Protein 2XGR (pdb70)

B-factor: mean 17.46, std 12.31, range [2.0, 89.41]

CATH classification: 3.40.570.10

Structure (mmCIF, N/CA/C/O backbone):
data_2XGR
#
_entry.id   2XGR
#
_cell.length_a   76.420
_cell.length_b   76.420
_cell.length_c   80.434
_cell.angle_alpha   90.00
_cell.angle_beta   90.00
_cell.angle_gamma   120.00
#
_symmetry.space_group_name_H-M   'P 32 2 1'
#
loop_
_entity.id
_entity.type
_entity.pdbx_description
1 polymer 'SPD1 NUCLEASE'
2 non-polymer DI(HYDROXYETHYL)ETHER
3 water water
#
loop_
_atom_site.group_PDB
_atom_site.id
_atom_site.type_symbol
_atom_site.label_atom_id
_atom_site.label_alt_id
_atom_site.label_comp_id
_atom_site.label_asym_id
_atom_site.label_entity_id
_atom_site.label_seq_id
_atom_site.pdbx_PDB_ins_code
_atom_site.Cartn_x
_atom_site.Cartn_y
_atom_site.Cartn_z
_atom_site.occupancy
_atom_site.B_iso_or_equiv
_atom_site.auth_seq_id
_atom_site.auth_comp_id
_atom_site.auth_asym_id
_atom_site.auth_atom_id
_atom_site.pdbx_PDB_model_num
ATOM 1 N N . ARG A 1 33 ? -7.683 67.906 6.031 1.00 46.62 33 ARG A N 1
ATOM 2 C CA . ARG A 1 33 ? -8.944 67.116 6.191 1.00 47.08 33 ARG A CA 1
ATOM 3 C C . ARG A 1 33 ? -9.001 66.042 5.106 1.00 46.12 33 ARG A C 1
ATOM 4 O O . ARG A 1 33 ? -8.677 64.894 5.410 1.00 46.78 33 ARG A O 1
ATOM 8 N N . THR A 1 34 ? -9.381 66.413 3.866 1.00 43.57 34 THR A N 1
ATOM 9 C CA . THR A 1 34 ? -9.527 65.443 2.740 1.00 40.51 34 THR A CA 1
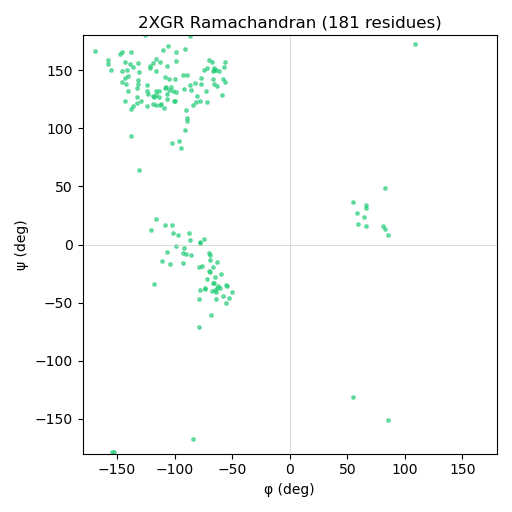ATOM 10 C C . THR A 1 34 ? -8.638 65.606 1.477 1.00 36.51 34 THR A C 1
ATOM 11 O O . THR A 1 34 ? -8.171 66.697 1.134 1.00 37.87 34 THR A O 1
ATOM 15 N N . TYR A 1 35 ? -8.458 64.493 0.780 1.00 29.87 35 TYR A N 1
ATOM 16 C CA . TYR A 1 35 ? -7.681 64.409 -0.454 1.00 24.98 35 TYR A CA 1
ATOM 17 C C . TYR A 1 35 ? -8.673 63.882 -1.504 1.00 24.44 35 TYR A C 1
ATOM 18 O O . TYR A 1 35 ? -9.590 63.161 -1.171 1.00 24.75 35 TYR A O 1
ATOM 27 N N . PRO A 1 36 ? -8.469 64.233 -2.774 1.00 25.43 36 PRO A N 1
ATOM 28 C CA . PRO A 1 36 ? -9.305 63.671 -3.837 1.00 24.68 36 PRO A CA 1
ATOM 29 C C . PRO A 1 36 ? -9.132 62.141 -3.933 1.00 20.72 36 PRO A C 1
ATOM 30 O O . PRO A 1 36 ? -7.999 61.618 -3.889 1.00 22.35 36 PRO A O 1
ATOM 34 N N . ASN A 1 37 ? -10.257 61.445 -4.075 1.00 17.62 37 ASN A N 1
ATOM 35 C CA . ASN A 1 37 ? -10.207 60.057 -4.521 1.00 17.96 37 ASN A CA 1
ATOM 36 C C . ASN A 1 37 ? -9.546 59.150 -3.517 1.00 15.07 37 ASN A C 1
ATOM 37 O O . ASN A 1 37 ? -8.927 58.129 -3.877 1.00 16.68 37 ASN A O 1
ATOM 42 N N . VAL A 1 38 ? -9.737 59.463 -2.257 1.00 13.79 38 VAL A N 1
ATOM 43 C CA . VAL A 1 38 ? -9.414 58.506 -1.200 1.00 12.83 38 VAL A CA 1
ATOM 44 C C . VAL A 1 38 ? -10.709 57.839 -0.735 1.00 13.35 38 VAL A C 1
ATOM 45 O O . VAL A 1 38 ? -11.668 58.520 -0.373 1.00 17.57 38 VAL A O 1
ATOM 49 N N . SER A 1 39 ? -10.773 56.519 -0.791 1.00 12.66 39 SER A N 1
ATOM 50 C CA . SER A 1 39 ? -12.060 55.853 -0.533 1.00 15.61 39 SER A CA 1
ATOM 51 C C . SER A 1 39 ? -11.760 54.471 0.008 1.00 15.35 39 SER A C 1
ATOM 52 O O . SER A 1 39 ? -10.575 54.076 0.105 1.00 14.33 39 SER A O 1
ATOM 55 N N . HIS A 1 40 ? -12.809 53.691 0.280 1.00 12.46 40 HIS A N 1
ATOM 56 C CA . HIS A 1 40 ? -12.613 52.264 0.593 1.00 13.80 40 HIS A CA 1
ATOM 57 C C . HIS A 1 40 ? -13.808 51.518 0.039 1.00 16.51 40 HIS A C 1
ATOM 58 O O . HIS A 1 40 ? -14.835 52.145 -0.192 1.00 16.43 40 HIS A O 1
ATOM 65 N N . AL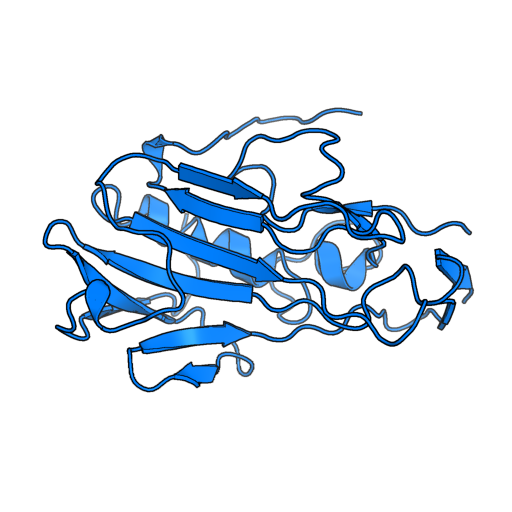A A 1 41 ? -13.686 50.202 -0.049 1.00 16.40 41 ALA A N 1
ATOM 66 C CA . ALA A 1 41 ? -14.800 49.346 -0.388 1.00 18.29 41 ALA A CA 1
ATOM 67 C C . ALA A 1 41 ? -14.838 48.197 0.610 1.00 18.26 41 ALA A C 1
ATOM 68 O O . ALA A 1 41 ? -13.781 47.602 0.976 1.00 16.34 41 ALA A O 1
ATOM 70 N N . ASN A 1 42 ? -16.034 47.819 1.073 1.00 19.43 42 ASN A N 1
ATOM 71 C CA . ASN A 1 42 ? -16.095 46.624 1.916 1.00 19.41 42 ASN A CA 1
ATOM 72 C C . ASN A 1 42 ? -15.868 45.344 1.120 1.00 19.48 42 ASN A C 1
ATOM 73 O O . ASN A 1 42 ? -16.630 45.048 0.222 1.00 20.26 42 ASN A O 1
ATOM 78 N N . THR A 1 43 ? -14.874 44.552 1.490 1.00 14.75 43 THR A N 1
ATOM 79 C CA . THR A 1 43 ? -14.664 43.275 0.809 1.00 15.35 43 THR A CA 1
ATOM 80 C C . THR A 1 43 ? -15.645 42.185 1.294 1.00 17.33 43 THR A C 1
ATOM 81 O O . THR A 1 43 ? -15.754 41.117 0.674 1.00 18.00 43 THR A O 1
ATOM 85 N N . HIS A 1 44 ? -16.222 42.398 2.460 1.00 16.08 44 HIS A N 1
ATOM 86 C CA . HIS A 1 44 ? -16.949 41.334 3.183 1.00 18.97 44 HIS A CA 1
ATOM 87 C C . HIS A 1 44 ? -16.139 40.096 3.532 1.00 20.15 44 HIS A C 1
ATOM 88 O O . HIS A 1 44 ? -16.714 39.077 3.882 1.00 21.84 44 HIS A O 1
ATOM 95 N N . TYR A 1 45 ? -14.799 40.164 3.504 1.00 17.78 45 TYR A N 1
ATOM 96 C CA . TYR A 1 45 ? -13.981 39.108 4.117 1.00 17.60 45 TYR A CA 1
ATOM 97 C C . TYR A 1 45 ? -13.776 39.400 5.600 1.00 18.28 45 TYR A C 1
ATOM 98 O O . TYR A 1 45 ? -13.485 40.539 5.943 1.00 15.93 45 TYR A O 1
ATOM 107 N N . LYS A 1 46 ? -13.877 38.387 6.472 1.00 17.01 46 LYS A N 1
ATOM 108 C CA . LYS A 1 46 ? -13.466 38.588 7.861 1.00 17.40 46 LYS A CA 1
ATOM 109 C C . LYS A 1 46 ? -11.955 38.798 7.836 1.00 16.82 46 LYS A C 1
ATOM 110 O O . LYS A 1 46 ? -11.263 38.241 6.999 1.00 17.04 46 LYS A O 1
ATOM 116 N N . ASN A 1 47 ? -11.455 39.585 8.783 1.00 17.09 47 ASN A N 1
ATOM 117 C CA . ASN A 1 47 ? -10.011 39.872 8.797 1.00 15.80 47 ASN A CA 1
ATOM 118 C C . ASN A 1 47 ? -9.186 38.582 8.938 1.00 16.23 47 ASN A C 1
ATOM 119 O O . ASN A 1 47 ? -8.028 38.535 8.526 1.00 14.25 47 ASN A O 1
ATOM 124 N N . THR A 1 48 ? -9.769 37.519 9.526 1.00 15.73 48 THR A N 1
ATOM 125 C CA . THR A 1 48 ? -9.036 36.281 9.748 1.00 16.73 48 THR A CA 1
ATOM 126 C C . THR A 1 48 ? -8.729 35.533 8.458 1.00 17.71 48 THR A C 1
ATOM 127 O O . THR A 1 48 ? -7.948 34.553 8.464 1.00 18.65 48 THR A O 1
ATOM 131 N N . VAL A 1 49 ? -9.266 35.984 7.330 1.00 16.35 49 VAL A N 1
ATOM 132 C CA . VAL A 1 49 ? -8.871 35.349 6.083 1.00 16.65 49 VAL A CA 1
ATOM 133 C C . VAL A 1 49 ? -7.444 35.658 5.685 1.00 18.23 49 VAL A C 1
ATOM 134 O O . VAL A 1 49 ? -6.834 34.896 4.953 1.00 15.04 49 VAL A O 1
ATOM 138 N N . SER A 1 50 ? -6.912 36.768 6.196 1.00 14.90 50 SER A N 1
ATOM 139 C CA . SER A 1 50 ? -5.544 37.166 5.807 1.00 15.20 50 SER A CA 1
ATOM 140 C C . SER A 1 50 ? -4.576 36.746 6.896 1.00 16.08 50 SER A C 1
ATOM 141 O O . SER A 1 50 ? -4.905 36.737 8.065 1.00 19.59 50 SER A O 1
ATOM 144 N N . SER A 1 51 ? -3.416 36.308 6.513 1.00 15.50 51 SER A N 1
ATOM 145 C CA . SER A 1 51 ? -2.365 36.066 7.504 1.00 15.65 51 SER A CA 1
ATOM 146 C C . SER A 1 51 ? -1.394 37.230 7.613 1.00 13.70 51 SER A C 1
ATOM 147 O O . SER A 1 51 ? -0.383 37.133 8.296 1.00 15.62 51 SER A O 1
ATOM 150 N N . LYS A 1 52 ? -1.712 38.337 6.946 1.00 12.51 52 LYS A N 1
ATOM 151 C CA . LYS A 1 52 ? -0.819 39.490 6.931 1.00 11.05 52 LYS A CA 1
ATOM 152 C C . LYS A 1 52 ? -1.019 40.521 8.017 1.00 10.79 52 LYS A C 1
ATOM 153 O O . LYS A 1 52 ? -0.146 41.405 8.138 1.00 10.07 52 LYS A O 1
ATOM 159 N N . LEU A 1 53 ? -2.094 40.394 8.797 1.00 9.99 53 LEU A N 1
ATOM 160 C CA . LEU A 1 53 ? -2.580 41.510 9.635 1.00 6.74 53 LEU A CA 1
ATOM 161 C C . LEU A 1 53 ? -2.337 41.183 11.110 1.00 10.97 53 LEU A C 1
ATOM 162 O O . LEU A 1 53 ? -2.006 39.998 11.471 1.00 12.03 53 LEU A O 1
ATOM 167 N N . LEU A 1 54 ? -2.479 42.195 11.949 1.00 9.74 54 LEU A N 1
ATOM 168 C CA . LEU A 1 54 ? -2.520 41.964 13.428 1.00 10.09 54 LEU A CA 1
ATOM 169 C C . LEU A 1 54 ? -3.910 41.366 13.763 1.00 9.74 54 LEU A C 1
ATOM 170 O O . LEU A 1 54 ? -4.908 41.644 13.043 1.00 9.39 54 LEU A O 1
ATOM 175 N N . PRO A 1 55 ? -3.988 40.525 14.825 1.00 12.43 55 PRO A N 1
ATOM 176 C CA . PRO A 1 55 ? -5.329 40.035 15.246 1.00 13.60 55 PRO A CA 1
ATOM 177 C C . PRO A 1 55 ? -6.246 41.227 15.588 1.00 13.36 55 PRO A C 1
ATOM 178 O O . PRO A 1 55 ? -5.804 42.253 16.072 1.00 14.37 55 PRO A O 1
ATOM 182 N N . PHE A 1 56 ? -7.517 41.140 15.244 1.00 12.92 56 PHE A N 1
ATOM 183 C CA . PHE A 1 56 ? -8.414 42.253 15.505 1.00 13.50 56 PHE A CA 1
ATOM 184 C C . PHE A 1 56 ? -8.996 42.029 16.906 1.00 16.22 56 PHE A C 1
ATOM 185 O O . PHE A 1 56 ? -9.868 41.177 17.092 1.00 18.34 56 PHE A O 1
ATOM 193 N N . THR A 1 57 ? -8.523 42.810 17.855 1.00 13.57 57 THR A N 1
ATOM 194 C CA . THR A 1 57 ? -8.928 42.703 19.261 1.00 14.39 57 THR A CA 1
ATOM 195 C C . THR A 1 57 ? -9.842 43.882 19.626 1.00 14.42 57 THR A C 1
ATOM 196 O O . THR A 1 57 ? -10.331 43.943 20.742 1.00 15.00 57 THR A O 1
ATOM 200 N N . ALA A 1 58 ? -10.008 44.829 18.711 1.00 13.01 58 ALA A N 1
ATOM 201 C CA . ALA A 1 58 ? -10.607 46.163 18.988 1.00 13.12 58 ALA A CA 1
ATOM 202 C C . ALA A 1 58 ? -9.906 46.915 20.129 1.00 11.88 58 ALA A C 1
ATOM 203 O O . ALA A 1 58 ? -10.516 47.802 20.800 1.00 13.39 58 ALA A O 1
ATOM 205 N N . ASN A 1 59 ? -8.578 46.753 20.178 1.00 11.98 59 ASN A N 1
ATOM 206 C CA . ASN A 1 59 ? -7.709 47.603 21.005 1.00 11.81 59 ASN A CA 1
ATOM 207 C C . ASN A 1 59 ? -6.568 48.057 20.106 1.00 11.06 59 ASN A C 1
ATOM 208 O O . ASN A 1 59 ? -6.157 47.297 19.224 1.00 11.13 59 ASN A O 1
ATOM 213 N N . TYR A 1 60 ? -6.059 49.255 20.368 1.00 10.95 60 TYR A N 1
ATOM 214 C CA . TYR A 1 60 ? -4.827 49.731 19.706 1.00 9.20 60 TYR A CA 1
ATOM 215 C C . TYR A 1 60 ? -3.718 48.708 19.976 1.00 10.25 60 TYR A C 1
ATOM 216 O O . TYR A 1 60 ? -3.536 48.289 21.142 1.00 8.96 60 TYR A O 1
ATOM 225 N N . GLN A 1 61 ? -2.898 48.435 18.947 1.00 7.07 61 GLN A N 1
ATOM 226 C CA . GLN A 1 61 ? -1.725 47.573 19.106 1.00 9.62 61 GLN A CA 1
ATOM 227 C C . GLN A 1 61 ? -0.594 48.119 18.253 1.00 8.45 61 GLN A C 1
ATOM 228 O O . GLN A 1 61 ? -0.845 48.534 17.084 1.00 9.62 61 GLN A O 1
ATOM 234 N N . LEU A 1 62 ? 0.633 48.026 18.755 1.00 9.71 62 LEU A N 1
ATOM 235 C CA . LEU A 1 62 ? 1.803 48.324 17.949 1.00 9.27 62 LEU A CA 1
ATOM 236 C C . LEU A 1 62 ? 2.765 47.186 18.193 1.00 10.63 62 LEU A C 1
ATOM 237 O O . LEU A 1 62 ? 3.086 46.874 19.310 1.00 10.42 62 LEU A O 1
ATOM 242 N N . GLN A 1 63 ? 3.142 46.512 17.116 1.00 8.84 63 GLN A N 1
ATOM 243 C CA . GLN A 1 63 ? 4.095 45.406 17.216 1.00 9.62 63 GLN A CA 1
ATOM 244 C C . GLN A 1 63 ? 5.360 45.768 16.437 1.00 11.95 63 GLN A C 1
ATOM 245 O O . GLN A 1 63 ? 5.264 46.099 15.264 1.00 12.85 63 GLN A O 1
ATOM 251 N N . LEU A 1 64 ? 6.544 45.652 17.047 1.00 8.93 64 LEU A N 1
ATOM 252 C CA . LEU A 1 64 ? 7.768 46.026 16.380 1.00 10.83 64 LEU A CA 1
ATOM 253 C C . LEU A 1 64 ? 8.595 44.771 16.163 1.00 11.45 64 LEU A C 1
ATOM 254 O O . LEU A 1 64 ? 8.859 44.062 17.118 1.00 11.66 64 LEU A O 1
ATOM 259 N N . GLY A 1 65 ? 9.115 44.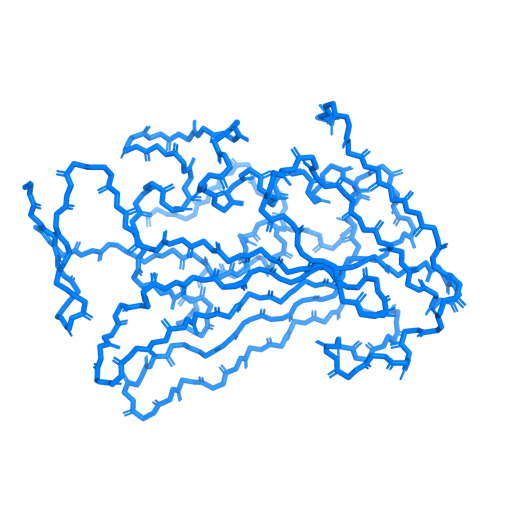558 14.975 1.00 8.15 65 GLY A N 1
ATOM 260 C CA . GLY A 1 65 ? 9.945 43.384 14.807 1.00 8.77 65 GLY A CA 1
ATOM 261 C C . GLY A 1 65 ? 11.279 43.524 15.550 1.00 9.11 65 GLY A C 1
ATOM 262 O O . GLY A 1 65 ? 11.683 44.599 15.932 1.00 9.47 65 GLY A O 1
ATOM 263 N N . GLU A 1 66 ? 11.915 42.394 15.833 1.00 8.95 66 GLU A N 1
ATOM 264 C CA . GLU A 1 66 ? 13.278 42.448 16.457 1.00 9.65 66 GLU A CA 1
ATOM 265 C C . GLU A 1 66 ? 14.314 43.240 15.623 1.00 9.48 66 GLU A C 1
ATOM 266 O O . GLU A 1 66 ? 14.196 43.398 14.380 1.00 10.32 66 GLU A O 1
ATOM 272 N N . LEU A 1 67 ? 15.316 43.804 16.296 1.00 9.15 67 LEU A N 1
ATOM 273 C CA . LEU A 1 67 ? 16.521 44.190 15.581 1.00 8.73 67 LEU A CA 1
ATOM 274 C C . LEU A 1 67 ? 17.270 42.929 15.238 1.00 12.63 67 LEU A C 1
ATOM 275 O O . LEU A 1 67 ? 17.386 42.025 16.073 1.00 13.14 67 LEU A O 1
ATOM 280 N N . ASP A 1 68 ? 17.703 42.823 13.973 1.00 10.59 68 ASP A N 1
ATOM 281 C CA . ASP A 1 68 ? 18.266 41.530 13.537 1.00 12.11 68 ASP A CA 1
ATOM 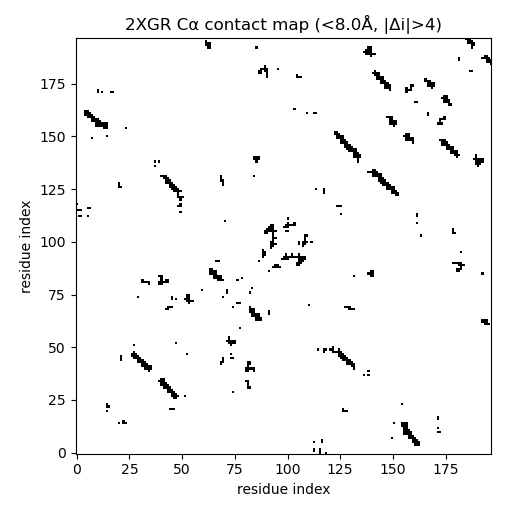282 C C . ASP A 1 68 ? 19.755 41.453 13.944 1.00 12.25 68 ASP A C 1
ATOM 283 O O . ASP A 1 68 ? 20.244 42.265 14.700 1.00 11.83 68 ASP A O 1
ATOM 288 N N . ASN A 1 69 ? 20.466 40.469 13.400 1.00 14.73 69 ASN A N 1
ATOM 289 C CA . ASN A 1 69 ? 21.865 40.292 13.792 1.00 19.34 69 ASN A CA 1
ATOM 290 C C . ASN A 1 69 ? 22.796 41.371 13.313 1.00 19.39 69 ASN A C 1
ATOM 291 O O . ASN A 1 69 ? 23.914 41.466 13.802 1.00 19.94 69 ASN A O 1
ATOM 296 N N . LEU A 1 70 ? 22.346 42.228 12.376 1.00 15.95 70 LEU A N 1
ATOM 297 C CA . LEU A 1 70 ? 23.094 43.435 12.022 1.00 14.76 70 LEU A CA 1
ATOM 298 C C . LEU A 1 70 ? 22.505 44.708 12.663 1.00 15.52 70 LEU A C 1
ATOM 299 O O . LEU A 1 70 ? 22.822 45.834 12.253 1.00 15.58 70 LEU A O 1
ATOM 304 N N . ASN A 1 71 ? 21.662 44.493 13.696 1.00 15.09 71 ASN A N 1
ATOM 305 C CA . ASN A 1 71 ? 21.015 45.595 14.408 1.00 15.97 71 ASN A CA 1
ATOM 306 C C . ASN A 1 71 ? 20.046 46.394 13.530 1.00 15.37 71 ASN A C 1
ATOM 307 O O . ASN A 1 71 ? 19.859 47.605 13.754 1.00 15.00 71 ASN A O 1
ATOM 312 N N . ARG A 1 72 ? 19.544 45.776 12.467 1.00 12.86 72 ARG A N 1
ATOM 313 C CA . ARG A 1 72 ? 18.648 46.521 11.576 1.00 8.68 72 ARG A CA 1
ATOM 314 C C . ARG A 1 72 ? 17.227 46.271 12.040 1.00 8.85 72 ARG A C 1
ATOM 315 O O . ARG A 1 72 ? 16.846 45.130 12.374 1.00 9.74 72 ARG A O 1
ATOM 323 N N . ALA A 1 73 ? 16.382 47.326 11.887 1.00 7.53 73 ALA A N 1
ATOM 324 C CA . ALA A 1 73 ? 14.940 47.102 12.120 1.00 8.32 73 ALA A CA 1
ATOM 325 C C . ALA A 1 73 ? 14.358 46.149 11.072 1.00 7.86 73 ALA A C 1
ATOM 326 O O . ALA A 1 73 ? 14.788 46.117 9.908 1.00 9.22 73 ALA A O 1
ATOM 328 N N . THR A 1 74 ? 13.321 45.425 11.451 1.00 6.27 74 THR A N 1
ATOM 329 C CA . THR A 1 74 ? 12.735 44.403 10.579 1.00 8.09 74 THR A CA 1
ATOM 330 C C . THR A 1 74 ? 11.291 44.632 10.181 1.00 8.61 74 THR A C 1
ATOM 331 O O . THR A 1 74 ? 10.897 44.210 9.076 1.00 7.64 74 THR A O 1
ATOM 335 N N . PHE A 1 75 ? 10.471 45.213 11.068 1.00 9.63 75 PHE A N 1
ATOM 336 C CA . PHE A 1 75 ? 9.141 45.726 10.603 1.00 6.44 75 PHE A CA 1
ATOM 337 C C . PHE A 1 75 ? 8.523 46.562 11.698 1.00 7.54 75 PHE A C 1
ATOM 338 O O . PHE A 1 75 ? 8.855 46.374 12.860 1.00 7.11 75 PHE A O 1
ATOM 346 N N . SER A 1 76 ? 7.478 47.322 11.361 1.00 7.03 76 SER A N 1
ATOM 347 C CA . SER A 1 76 ? 6.690 47.959 12.416 1.00 5.99 76 SER A CA 1
ATOM 348 C C . SER A 1 76 ? 5.202 47.838 11.956 1.00 6.02 76 SER A C 1
ATOM 349 O O . SER A 1 76 ? 4.885 48.033 10.768 1.00 6.64 76 SER A O 1
ATOM 352 N N . HIS A 1 77 ? 4.312 47.393 12.851 1.00 6.22 77 HIS A N 1
ATOM 353 C CA . HIS A 1 77 ? 2.958 46.973 12.473 1.00 7.17 77 HIS A CA 1
ATOM 354 C C . HIS A 1 77 ? 1.977 47.559 13.481 1.00 6.32 77 HIS A C 1
ATOM 355 O O . HIS A 1 77 ? 2.126 47.349 14.708 1.00 7.36 77 HIS A O 1
ATOM 362 N N . ILE A 1 78 ? 1.043 48.394 13.008 1.00 6.40 78 ILE A N 1
ATOM 363 C CA . ILE A 1 78 ? 0.099 49.026 13.940 1.00 6.03 78 ILE A CA 1
ATOM 364 C C . ILE A 1 78 ? -1.336 48.674 13.567 1.00 6.22 78 ILE A C 1
ATOM 365 O O . ILE A 1 78 ? -1.662 48.418 12.384 1.00 6.64 78 ILE A O 1
ATOM 370 N N . GLN A 1 79 ? -2.211 48.699 14.562 1.00 6.12 79 GLN A N 1
ATOM 371 C CA . GLN A 1 79 ? -3.635 48.612 14.243 1.00 6.46 79 GLN A CA 1
ATOM 372 C C . GLN A 1 79 ? -4.307 49.647 15.160 1.00 8.74 79 GLN A C 1
ATOM 373 O O . GLN A 1 79 ? -4.119 49.605 16.390 1.00 8.99 79 GLN A O 1
ATOM 379 N N . LEU A 1 80 ? -4.920 50.674 14.555 1.00 6.94 80 LEU A N 1
ATOM 380 C CA . LEU A 1 80 ? -5.364 51.827 15.392 1.00 8.49 80 LEU A CA 1
ATOM 381 C C . LEU A 1 80 ? -6.622 52.455 14.830 1.00 8.36 80 LEU A C 1
ATOM 382 O O . LEU A 1 80 ? -6.951 52.255 13.621 1.00 8.03 80 LEU A O 1
ATOM 387 N N . GLN A 1 81 ? -7.284 53.257 15.676 1.00 7.91 81 GLN A N 1
ATOM 388 C CA . GLN A 1 81 ? -8.252 54.265 15.210 1.00 8.99 81 GLN A CA 1
ATOM 389 C C . GLN A 1 81 ? -7.705 55.665 15.296 1.00 8.39 81 GLN A C 1
ATOM 390 O O . GLN A 1 81 ? -6.711 55.943 15.963 1.00 9.47 81 GLN A O 1
ATOM 396 N N . ASP A 1 82 ? -8.469 56.593 14.703 1.00 9.36 82 ASP A N 1
ATOM 397 C CA . ASP A 1 82 ? -8.097 58.001 14.686 1.00 10.26 82 ASP A CA 1
ATOM 398 C C . ASP A 1 82 ? -7.852 58.484 16.126 1.00 12.23 82 ASP A C 1
ATOM 399 O O . ASP A 1 82 ? -6.858 59.188 16.385 1.00 10.18 82 ASP A O 1
ATOM 404 N N . ARG A 1 83 ? -8.644 57.945 17.063 1.00 10.84 83 ARG A N 1
ATOM 405 C CA . ARG A 1 83 ? -8.557 58.441 18.466 1.00 12.81 83 ARG A CA 1
ATOM 406 C C . ARG A 1 83 ? -7.246 58.124 19.141 1.00 13.61 83 ARG A C 1
ATOM 407 O O . ARG A 1 83 ? -6.909 58.698 20.193 1.00 12.31 83 ARG A O 1
ATOM 415 N N . HIS A 1 84 ? -6.528 57.141 18.580 1.00 9.84 84 HIS A N 1
ATOM 416 C CA . HIS A 1 84 ? -5.291 56.687 19.218 1.00 8.89 84 HIS A CA 1
ATOM 417 C C . HIS A 1 84 ? -4.048 57.393 18.746 1.00 8.43 84 HIS A C 1
ATOM 418 O O . HIS A 1 84 ? -2.968 57.102 19.269 1.00 10.23 84 HIS A O 1
ATOM 425 N N . GLU A 1 85 ? -4.171 58.291 17.775 1.00 9.09 85 GLU A N 1
ATOM 426 C CA . GLU A 1 85 ? -3.040 58.922 17.187 1.00 8.90 85 GLU A CA 1
ATOM 427 C C . GLU A 1 85 ? -2.358 59.844 18.183 1.00 9.33 85 GLU A C 1
ATOM 428 O O . GLU A 1 85 ? -2.974 60.283 19.075 1.00 8.69 85 GLU A O 1
ATOM 434 N N . THR A 1 86 ? -1.078 60.105 17.948 1.00 6.93 86 THR A N 1
ATOM 435 C CA . THR A 1 86 ? -0.319 61.082 18.688 1.00 8.33 86 THR A CA 1
ATOM 436 C C . THR 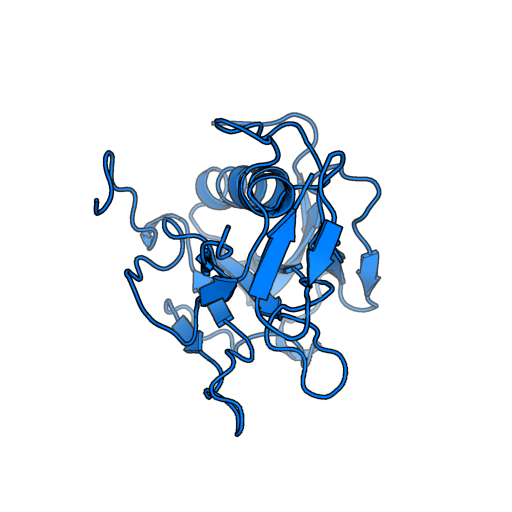A 1 86 ? -0.144 62.380 17.872 1.00 7.88 86 THR A C 1
ATOM 437 O O . THR A 1 86 ? 0.688 62.466 16.998 1.00 8.48 86 THR A O 1
ATOM 441 N N . LYS A 1 87 ? -1.101 63.304 17.967 1.00 8.69 87 LYS A N 1
ATOM 442 C CA . LYS A 1 87 ? -1.126 64.439 17.053 1.00 11.64 87 LYS A CA 1
ATOM 443 C C . LYS A 1 87 ? -0.426 65.554 17.805 1.00 13.63 87 LYS A C 1
ATOM 444 O O . LYS A 1 87 ? -0.987 66.089 18.798 1.00 18.52 87 LYS A O 1
ATOM 450 N N . ASP A 1 88 ? 0.890 65.595 17.621 1.00 9.91 88 ASP A N 1
ATOM 451 C CA . ASP A 1 88 ? 1.714 66.607 18.329 1.00 7.30 88 ASP A CA 1
ATOM 452 C C . ASP A 1 88 ? 1.952 67.738 17.319 1.00 8.85 88 ASP A C 1
ATOM 453 O O . ASP A 1 88 ? 2.425 67.523 16.194 1.00 9.39 88 ASP A O 1
ATOM 458 N N . VAL A 1 89 ? 1.718 68.962 17.762 1.00 8.62 89 VAL A N 1
ATOM 459 C CA . VAL A 1 89 ? 1.942 70.150 16.884 1.00 6.48 89 VAL A CA 1
ATOM 460 C C . VAL A 1 89 ? 3.410 70.334 16.576 1.00 7.73 89 VAL A C 1
ATOM 461 O O . VAL A 1 89 ? 3.759 70.755 15.441 1.00 8.32 89 VAL A O 1
ATOM 465 N N . ARG A 1 90 ? 4.279 69.972 17.539 1.00 6.42 90 ARG A N 1
ATOM 466 C CA . ARG A 1 90 ? 5.703 70.009 17.254 1.00 7.51 90 ARG A CA 1
ATOM 467 C C . ARG A 1 90 ? 6.336 68.730 17.695 1.00 8.63 90 ARG A C 1
ATOM 468 O O . ARG A 1 90 ? 5.804 68.092 18.585 1.00 10.31 90 ARG A O 1
ATOM 476 N N . THR A 1 91 ? 7.483 68.360 17.117 1.00 9.95 91 THR A N 1
ATOM 477 C CA . THR A 1 91 ? 8.092 67.088 17.574 1.00 14.46 91 THR A CA 1
ATOM 478 C C . THR A 1 91 ? 9.524 67.323 18.017 1.00 16.10 91 THR A C 1
ATOM 479 O O . THR A 1 91 ? 10.021 68.429 17.916 1.00 16.24 91 THR A O 1
ATOM 483 N N . LYS A 1 92 ? 10.176 66.245 18.451 1.00 16.82 92 LYS A N 1
ATOM 484 C CA . LYS A 1 92 ? 11.490 66.283 19.125 1.00 22.40 92 LYS A CA 1
ATOM 485 C C . LYS A 1 92 ? 12.604 66.874 18.237 1.00 23.34 92 LYS A C 1
ATOM 486 O O . LYS A 1 92 ? 12.576 66.697 17.035 1.00 21.73 92 LYS A O 1
ATOM 492 N N . ILE A 1 93 ? 13.622 67.534 18.821 1.00 25.39 93 ILE A N 1
ATOM 493 C CA . ILE A 1 93 ? 14.645 68.205 17.967 1.00 30.09 93 ILE A CA 1
ATOM 494 C C . ILE A 1 93 ? 16.055 67.619 18.116 1.00 34.07 93 ILE A C 1
ATOM 495 O O . ILE A 1 93 ? 16.284 66.763 18.997 1.00 37.44 93 ILE A O 1
ATOM 500 N N . TRP A 1 115 ? 27.583 62.797 2.990 1.00 36.74 115 TRP A N 1
ATOM 501 C CA . TRP A 1 115 ? 27.204 62.763 4.397 1.00 36.92 115 TRP A CA 1
ATOM 502 C C . TRP A 1 115 ? 26.651 61.390 4.861 1.00 35.08 115 TRP A C 1
ATOM 503 O O . TRP A 1 115 ? 26.421 60.494 4.050 1.00 33.04 115 TRP A O 1
ATOM 514 N N . VAL A 1 116 ? 26.437 61.273 6.167 1.00 33.83 116 VAL A N 1
ATOM 515 C CA . VAL A 1 116 ? 25.798 60.124 6.796 1.00 34.23 116 VAL A CA 1
ATOM 516 C C . VAL A 1 116 ? 24.268 60.255 6.657 1.00 33.48 116 VAL A C 1
ATOM 517 O O . VAL A 1 116 ? 23.697 61.313 6.972 1.00 33.13 116 VAL A O 1
ATOM 521 N N . MET A 1 117 ? 23.613 59.212 6.149 1.00 29.77 117 MET A N 1
ATOM 522 C CA . MET A 1 117 ? 22.153 59.281 5.967 1.00 25.97 117 MET A CA 1
ATOM 523 C C . MET A 1 117 ? 21.438 59.421 7.307 1.00 24.99 117 MET A C 1
ATOM 524 O O . MET A 1 117 ? 21.922 58.944 8.339 1.00 25.12 117 MET A O 1
ATOM 529 N N . ASN A 1 118 ? 20.276 60.094 7.293 1.00 23.26 118 ASN A N 1
ATOM 530 C CA . ASN A 1 118 ? 19.509 60.301 8.505 1.00 23.79 118 ASN A CA 1
ATOM 531 C C . ASN A 1 118 ? 18.566 59.102 8.550 1.00 20.76 118 ASN A C 1
ATOM 532 O O . ASN A 1 118 ? 18.405 58.452 7.521 1.00 20.54 118 ASN A O 1
ATOM 537 N N . ARG A 1 119 ? 17.909 58.904 9.681 1.00 18.07 119 ARG A N 1
ATOM 538 C CA . ARG A 1 119 ? 16.954 57.797 9.868 1.00 20.73 119 ARG A CA 1
ATOM 539 C C . ARG A 1 119 ? 15.486 58.299 9.890 1.00 18.74 119 ARG A C 1
ATOM 540 O O . ARG A 1 119 ? 15.169 59.338 10.468 1.00 20.31 119 ARG A O 1
ATOM 548 N N . GLY A 1 120 ? 14.637 57.579 9.180 1.00 13.02 120 GLY A N 1
ATOM 549 C CA . GLY A 1 120 ? 13.223 57.920 9.117 1.00 12.38 120 GLY A CA 1
ATOM 550 C C . GLY A 1 120 ? 12.389 56.807 9.728 1.00 10.99 120 GLY A C 1
ATOM 551 O O . GLY A 1 120 ? 12.833 55.620 9.910 1.00 9.76 120 GLY A O 1
ATOM 552 N N . HIS A 1 121 ? 11.158 57.160 10.106 1.00 7.08 121 HIS A N 1
ATOM 553 C CA . HIS A 1 121 ? 10.319 56.201 10.755 1.00 7.21 121 HIS A CA 1
ATOM 554 C C . HIS A 1 121 ? 9.825 55.130 9.751 1.00 6.96 121 HIS A C 1
ATOM 555 O O . HIS A 1 121 ? 9.675 55.417 8.561 1.00 9.41 121 HIS A O 1
ATOM 562 N N . LEU A 1 122 ? 9.552 53.924 10.270 1.00 6.69 122 LEU A N 1
ATOM 563 C CA . LEU A 1 122 ? 8.808 52.926 9.481 1.00 6.34 122 LEU A CA 1
ATOM 564 C C . LEU A 1 122 ? 7.297 53.305 9.545 1.00 6.30 122 LEU A C 1
ATOM 565 O O . LEU A 1 122 ? 6.773 53.829 8.583 1.00 7.39 122 LEU A O 1
ATOM 570 N N . VAL A 1 123 ? 6.665 53.124 10.701 1.00 5.93 123 VAL A N 1
ATOM 571 C CA . VAL A 1 123 ? 5.308 53.657 10.892 1.00 7.29 123 VAL A CA 1
ATOM 572 C C . VAL A 1 123 ? 5.430 55.144 11.328 1.00 6.62 123 VAL A C 1
ATOM 573 O O . VAL A 1 123 ? 6.131 55.436 12.289 1.00 8.14 123 VAL A O 1
ATOM 577 N N . GLY A 1 124 ? 4.861 56.091 10.554 1.00 5.89 124 GLY A N 1
ATOM 578 C CA . GLY A 1 124 ? 5.052 57.508 10.905 1.00 6.67 124 GLY A CA 1
ATOM 579 C C . GLY A 1 124 ? 4.611 57.863 12.321 1.00 8.08 124 GLY A C 1
ATOM 580 O O . GLY A 1 124 ? 3.669 57.270 12.931 1.00 7.55 124 GLY A O 1
ATOM 581 N N . TYR A 1 125 ? 5.215 58.954 12.786 1.00 6.45 125 TYR A N 1
ATOM 582 C CA . TYR A 1 125 ? 5.032 59.350 14.186 1.00 8.01 125 TYR A CA 1
ATOM 583 C C . TYR A 1 125 ? 3.595 59.531 14.634 1.00 7.48 125 TYR A C 1
ATOM 584 O O . TYR A 1 125 ? 3.238 59.069 15.729 1.00 7.22 125 TYR A O 1
ATOM 593 N N A GLN A 1 126 ? 2.759 60.228 13.854 0.50 6.45 126 GLN A N 1
ATOM 594 N N B GLN A 1 126 ? 2.770 60.238 13.835 0.50 6.26 126 GLN A N 1
ATOM 595 C CA A GLN A 1 126 ? 1.439 60.561 14.400 0.50 6.32 126 GLN A CA 1
ATOM 596 C CA B GLN A 1 126 ? 1.419 60.582 14.317 0.50 6.30 126 GLN A CA 1
ATOM 597 C C A GLN A 1 126 ? 0.560 59.327 14.493 0.50 7.50 126 GLN A C 1
ATOM 598 C C B GLN A 1 126 ? 0.661 59.307 14.617 0.50 7.54 126 GLN A C 1
ATOM 599 O O A GLN A 1 126 ? -0.474 59.331 15.158 0.50 7.04 126 GLN A O 1
ATOM 600 O O B GLN A 1 126 ? -0.201 59.282 15.510 0.50 6.64 126 GLN A O 1
ATOM 611 N N . PHE A 1 127 ? 1.004 58.206 13.921 1.00 6.03 127 PHE A N 1
ATOM 612 C CA . PHE A 1 127 ? 0.256 56.977 14.137 1.00 5.36 127 PHE A CA 1
ATOM 613 C C . PHE A 1 127 ? 0.731 56.324 15.400 1.00 7.60 127 PHE A C 1
ATOM 614 O O . PHE A 1 127 ? -0.069 55.877 16.201 1.00 7.81 127 PHE A O 1
ATOM 622 N N . CYS A 1 128 ? 2.048 56.219 15.544 1.00 7.21 128 CYS A N 1
ATOM 623 C CA . CYS A 1 128 ? 2.582 55.389 16.659 1.00 9.38 128 CYS A CA 1
ATOM 624 C C . CYS A 1 128 ? 3.133 56.157 17.870 1.00 9.23 128 CYS A C 1
ATOM 625 O O . CYS A 1 128 ? 3.464 55.541 18.914 1.00 12.06 128 CYS A O 1
ATOM 628 N N . GLY A 1 129 ? 3.412 57.438 17.707 1.00 7.01 129 GLY A N 1
ATOM 629 C CA . GLY A 1 129 ? 3.939 58.198 18.833 1.00 9.83 129 GLY A CA 1
ATOM 630 C C . GLY A 1 129 ? 5.322 57.845 19.356 1.00 12.10 129 GLY A C 1
ATOM 631 O O . GLY A 1 129 ? 5.725 58.314 20.440 1.00 14.80 129 GLY A O 1
ATOM 632 N N . LEU A 1 130 ? 6.100 57.108 18.583 1.00 11.57 130 LEU A N 1
ATOM 633 C CA . LEU A 1 130 ? 7.457 56.656 18.999 1.00 13.04 130 LEU A CA 1
ATOM 634 C C . LEU A 1 130 ? 8.557 57.612 18.586 1.00 14.23 130 LEU A C 1
ATOM 635 O O . LEU A 1 130 ? 8.566 58.122 17.479 1.00 17.25 130 LE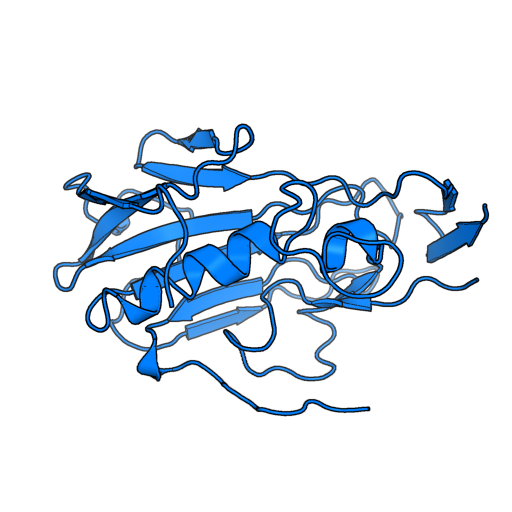U A O 1
ATOM 640 N N . ASN A 1 131 ? 9.445 57.895 19.536 1.00 18.40 131 ASN A N 1
ATOM 641 C CA . ASN A 1 131 ? 10.588 58.794 19.317 1.00 22.43 131 ASN A CA 1
ATOM 642 C C . ASN A 1 131 ? 11.845 57.956 19.544 1.00 23.24 131 ASN A C 1
ATOM 643 O O . ASN A 1 131 ? 11.989 57.339 20.609 1.00 25.19 131 ASN A O 1
ATOM 648 N N . ASP A 1 132 ? 12.743 57.985 18.568 1.00 24.73 132 ASP A N 1
ATOM 649 C CA . ASP A 1 132 ? 14.058 57.336 18.696 1.00 27.46 132 ASP A CA 1
ATOM 650 C C . ASP A 1 132 ? 14.054 55.849 18.975 1.00 26.09 132 ASP A C 1
ATOM 651 O O . ASP A 1 132 ? 15.006 55.356 19.572 1.00 29.45 132 ASP A O 1
ATOM 656 N N . GLU A 1 133 ? 13.020 55.121 18.569 1.00 23.57 133 GLU A N 1
ATOM 657 C CA . GLU A 1 133 ? 12.962 53.680 18.825 1.00 18.85 133 GLU A CA 1
ATOM 658 C C . GLU A 1 133 ? 13.615 52.974 17.634 1.00 17.37 133 GLU A C 1
ATOM 659 O O . GLU A 1 133 ? 13.150 53.083 16.505 1.00 14.96 133 GLU A O 1
ATOM 665 N N . PRO A 1 134 ? 14.762 52.268 17.847 1.00 14.17 134 PRO A N 1
ATOM 666 C CA . PRO A 1 134 ? 15.462 51.807 16.660 1.00 14.08 134 PRO A CA 1
ATOM 667 C C . PRO A 1 134 ? 14.664 50.788 15.849 1.00 10.45 134 PRO A C 1
ATOM 668 O O . PRO A 1 134 ? 14.958 50.629 14.651 1.00 11.97 134 PRO A O 1
ATOM 672 N N . ARG A 1 135 ? 13.797 50.032 16.510 1.00 12.41 135 ARG A N 1
ATOM 673 C CA . ARG A 1 135 ? 12.970 49.021 15.764 1.00 11.15 135 ARG A CA 1
ATOM 674 C C . ARG A 1 135 ? 11.918 49.648 14.853 1.00 12.59 135 ARG A C 1
ATOM 675 O O . ARG A 1 135 ? 11.314 48.954 14.029 1.00 10.92 135 ARG A O 1
ATOM 683 N N . ASN A 1 136 ? 11.744 50.968 14.978 1.00 11.17 136 ASN A N 1
ATOM 684 C CA . ASN A 1 136 ? 10.879 51.729 14.048 1.00 11.12 136 ASN A CA 1
ATOM 685 C C . ASN A 1 136 ? 11.655 52.758 13.215 1.00 10.82 136 ASN A C 1
ATOM 686 O O . ASN A 1 136 ? 11.087 53.694 12.629 1.00 9.35 136 ASN A O 1
ATOM 691 N N . LEU A 1 137 ? 12.986 52.573 13.051 1.00 9.88 137 LEU A N 1
ATOM 692 C CA . LEU A 1 137 ? 13.782 53.527 12.295 1.00 9.62 137 LEU A CA 1
ATOM 693 C C . LEU A 1 137 ? 14.677 52.788 11.290 1.00 8.82 137 LEU A C 1
ATOM 694 O O . LEU A 1 137 ? 15.252 51.761 11.660 1.00 12.01 137 LEU A O 1
ATOM 699 N N . VAL A 1 138 ? 14.835 53.344 10.100 1.00 9.40 138 VAL A N 1
ATOM 700 C CA . VAL A 1 138 ? 15.842 52.920 9.099 1.00 11.80 138 VAL A CA 1
ATOM 701 C C . VAL A 1 138 ? 16.468 54.148 8.442 1.00 12.32 138 VAL A C 1
ATOM 702 O O . VAL A 1 138 ? 15.840 55.221 8.310 1.00 9.74 138 VAL A O 1
ATOM 706 N N . ALA A 1 139 ? 17.697 53.983 7.932 1.00 12.61 139 ALA A N 1
ATOM 707 C CA . ALA A 1 139 ? 18.314 54.991 7.127 1.00 13.34 139 ALA A CA 1
ATOM 708 C C . ALA A 1 139 ? 17.428 55.249 5.921 1.00 12.93 139 ALA A C 1
ATOM 709 O O . ALA A 1 139 ? 17.096 54.313 5.194 1.00 12.17 139 ALA A O 1
ATOM 711 N N . MET A 1 140 ? 17.079 56.508 5.648 1.00 11.91 140 MET A N 1
ATOM 712 C CA . MET A 1 140 ? 16.098 56.798 4.650 1.00 11.65 140 MET A CA 1
ATOM 713 C C . MET A 1 140 ? 16.475 58.111 3.949 1.00 12.15 140 MET A C 1
ATOM 714 O O . MET A 1 140 ? 16.901 59.070 4.638 1.00 12.35 140 MET A O 1
ATOM 719 N N . THR A 1 141 ? 16.292 58.166 2.635 1.00 10.79 141 THR A N 1
ATOM 720 C CA . THR A 1 141 ? 16.376 59.446 1.920 1.00 11.64 141 THR A CA 1
ATOM 721 C C . THR A 1 141 ? 15.256 60.397 2.315 1.00 13.79 141 THR A C 1
ATOM 722 O O . THR A 1 141 ? 14.168 59.978 2.700 1.00 11.29 141 THR A O 1
ATOM 726 N N . ALA A 1 142 ? 15.553 61.701 2.236 1.00 10.71 142 ALA A N 1
ATOM 727 C CA . ALA A 1 142 ? 14.488 62.722 2.463 1.00 11.72 142 ALA A CA 1
ATOM 728 C C . ALA A 1 142 ? 13.398 62.591 1.419 1.00 10.49 142 ALA A C 1
ATOM 729 O O . ALA A 1 142 ? 12.217 62.672 1.758 1.00 11.17 142 ALA A O 1
ATOM 731 N N . TRP A 1 143 ? 13.776 62.247 0.176 1.00 10.49 143 TRP A N 1
ATOM 732 C CA . TRP A 1 143 ? 12.845 61.967 -0.894 1.00 10.52 143 TRP A CA 1
ATOM 733 C C . TRP A 1 143 ? 11.845 60.870 -0.478 1.00 12.20 143 TRP A C 1
ATOM 734 O O . TRP A 1 143 ? 10.617 61.066 -0.598 1.00 9.38 143 TRP A O 1
ATOM 745 N N . LEU A 1 144 ? 12.353 59.749 0.030 1.00 8.23 144 LEU A N 1
ATOM 746 C CA . LEU A 1 144 ? 11.446 58.643 0.438 1.00 9.97 144 LEU A CA 1
ATOM 747 C C . LEU A 1 144 ? 10.605 59.083 1.650 1.00 9.60 144 LEU A C 1
ATOM 748 O O . LEU A 1 144 ? 9.423 58.765 1.769 1.00 9.62 144 LEU A O 1
ATOM 753 N N . ASN A 1 145 ? 11.237 59.800 2.565 1.00 8.94 145 ASN A N 1
ATOM 754 C CA . ASN A 1 145 ? 10.565 60.112 3.819 1.00 8.97 145 ASN A CA 1
ATOM 755 C C . ASN A 1 145 ? 9.379 61.107 3.612 1.00 10.41 145 ASN A C 1
ATOM 756 O O . ASN A 1 145 ? 8.212 60.804 3.902 1.00 9.59 145 ASN A O 1
ATOM 761 N N . THR A 1 146 ? 9.679 62.288 3.107 1.00 9.33 146 THR A N 1
ATOM 762 C CA . THR A 1 146 ? 8.585 63.272 2.912 1.00 10.62 146 THR A CA 1
ATOM 763 C C . THR A 1 146 ? 8.433 63.710 1.454 1.00 10.42 146 THR A C 1
ATOM 764 O O . THR A 1 146 ? 7.615 64.632 1.184 1.00 12.79 146 THR A O 1
ATOM 768 N N . GLY A 1 147 ? 9.070 63.032 0.488 1.00 8.51 147 GLY A N 1
ATOM 769 C CA . GLY A 1 147 ? 8.742 63.324 -0.894 1.00 9.46 147 GLY A CA 1
ATOM 770 C C . GLY A 1 147 ? 9.400 64.562 -1.537 1.00 11.29 147 GLY A C 1
ATOM 771 O O . GLY A 1 147 ? 8.962 65.030 -2.588 1.00 11.87 147 GLY A O 1
ATOM 772 N N . ALA A 1 148 ? 10.441 65.047 -0.880 1.00 11.50 148 ALA A N 1
ATOM 773 C CA . ALA A 1 148 ? 11.184 66.204 -1.384 1.00 13.09 148 ALA A CA 1
ATOM 774 C C . ALA A 1 148 ? 12.570 66.180 -0.773 1.00 17.11 148 ALA A C 1
ATOM 775 O O . ALA A 1 148 ? 12.774 65.660 0.334 1.00 19.09 148 ALA A O 1
ATOM 777 N N . TYR A 1 149 ? 13.497 66.871 -1.431 1.00 19.54 149 TYR A N 1
ATOM 778 C CA . TYR A 1 149 ? 14.915 66.936 -0.948 1.00 22.93 149 TYR A CA 1
ATOM 779 C C . TYR A 1 149 ? 14.946 67.831 0.259 1.00 24.46 149 TYR A C 1
ATOM 780 O O . TYR A 1 149 ? 15.673 67.572 1.185 1.00 25.55 149 TYR A O 1
ATOM 789 N N . SER A 1 150 ? 14.145 68.896 0.232 1.00 23.02 150 SER A N 1
ATOM 790 C CA . SER A 1 150 ? 14.020 69.744 1.397 1.00 24.36 150 SER A CA 1
ATOM 791 C C . SER A 1 150 ? 12.548 69.990 1.644 1.00 22.73 150 SER A C 1
ATOM 792 O O . SER A 1 150 ? 11.775 70.131 0.691 1.00 22.14 150 SER A O 1
ATOM 795 N N . GLY A 1 151 ? 12.134 69.879 2.894 1.00 21.38 151 GLY A N 1
ATOM 796 C CA . GLY A 1 151 ? 10.751 70.164 3.195 1.00 18.63 151 GLY A CA 1
ATOM 797 C C . GLY A 1 151 ? 9.921 68.927 2.950 1.00 16.35 151 GLY A C 1
ATOM 798 O O . GLY A 1 151 ? 10.382 67.828 3.226 1.00 16.88 151 GLY A O 1
ATOM 799 N N . ALA A 1 152 ? 8.657 69.133 2.601 1.00 12.30 152 ALA A N 1
ATOM 800 C CA . ALA A 1 152 ? 7.687 68.016 2.611 1.00 12.67 152 ALA A CA 1
ATOM 801 C C . ALA A 1 152 ? 6.754 68.210 1.400 1.00 13.10 152 ALA A C 1
ATOM 802 O O . ALA A 1 152 ? 6.386 69.348 1.057 1.00 12.42 152 ALA A O 1
ATOM 804 N N . ASN A 1 153 ? 6.434 67.124 0.685 1.00 9.17 153 ASN A N 1
ATOM 805 C CA . ASN A 1 153 ? 5.564 67.207 -0.433 1.00 8.09 153 ASN A CA 1
ATOM 806 C C . ASN A 1 153 ? 4.623 66.019 -0.384 1.00 8.40 153 ASN A C 1
ATOM 807 O O . ASN A 1 153 ? 4.989 64.909 -0.859 1.00 8.31 153 ASN A O 1
ATOM 812 N N . ASP A 1 154 ? 3.456 66.198 0.208 1.00 8.56 154 ASP A N 1
ATOM 813 C CA . ASP A 1 154 ? 2.537 65.035 0.335 1.00 9.41 154 ASP A CA 1
ATOM 814 C C . ASP A 1 154 ? 1.796 64.714 -0.984 1.00 9.93 154 ASP A C 1
ATOM 815 O O . ASP A 1 154 ? 1.010 63.807 -1.010 1.00 11.18 154 ASP A O 1
ATOM 820 N N . SER A 1 155 ? 2.088 65.455 -2.072 1.00 8.52 155 SER A N 1
ATOM 821 C CA A SER A 1 155 ? 1.622 65.095 -3.418 0.50 9.95 155 SER A CA 1
ATOM 822 C CA B SER A 1 155 ? 1.586 65.044 -3.393 0.50 9.58 155 SER A CA 1
ATOM 823 C C . SER A 1 155 ? 2.481 64.055 -4.127 1.00 9.90 155 SER A C 1
ATOM 824 O O . SER A 1 155 ? 2.089 63.543 -5.187 1.00 10.42 155 SER A O 1
ATOM 829 N N . ASN A 1 156 ? 3.668 63.810 -3.613 1.00 10.84 156 ASN A N 1
ATOM 830 C CA . ASN A 1 156 ? 4.661 63.020 -4.351 1.00 10.15 156 ASN A CA 1
ATOM 831 C C . ASN A 1 156 ? 4.453 61.521 -3.986 1.00 9.63 156 ASN A C 1
ATOM 832 O O . ASN A 1 156 ? 4.747 61.128 -2.861 1.00 10.98 156 ASN A O 1
ATOM 837 N N . PRO A 1 157 ? 3.932 60.691 -4.930 1.00 9.45 157 PRO A N 1
ATOM 838 C CA . PRO A 1 157 ? 3.693 59.266 -4.556 1.00 9.86 157 PRO A CA 1
ATOM 839 C C . PRO A 1 157 ? 4.934 58.392 -4.454 1.00 8.69 157 PRO A C 1
ATOM 840 O O . PRO A 1 157 ? 4.803 57.161 -4.233 1.00 9.51 157 PRO A O 1
ATOM 844 N N . GLU A 1 158 ? 6.116 58.982 -4.613 1.00 9.58 158 GLU A N 1
ATOM 845 C CA . GLU A 1 158 ? 7.361 58.295 -4.289 1.00 10.39 158 GLU A CA 1
ATOM 846 C C . GLU A 1 158 ? 7.756 58.412 -2.820 1.00 9.17 158 GLU A C 1
ATOM 847 O O . GLU A 1 158 ? 8.775 57.869 -2.402 1.00 9.65 158 GLU A O 1
ATOM 853 N N . GLY A 1 159 ? 7.048 59.264 -2.073 1.00 10.03 159 GLY A N 1
ATOM 854 C CA . GLY A 1 159 ? 7.377 59.421 -0.672 1.00 8.04 159 GLY A CA 1
ATOM 855 C C . GLY A 1 159 ? 6.330 58.806 0.264 1.00 7.07 159 GLY A C 1
ATOM 856 O O . GLY A 1 159 ? 5.171 58.692 -0.091 1.00 6.88 159 GLY A O 1
ATOM 857 N N A MET A 1 160 ? 6.750 58.446 1.472 0.50 6.53 160 MET A N 1
ATOM 858 N N B MET A 1 160 ? 6.756 58.448 1.467 0.50 6.36 160 MET A N 1
ATOM 859 C CA A MET A 1 160 ? 5.850 57.803 2.460 0.50 7.33 160 MET A CA 1
ATOM 860 C CA B MET A 1 160 ? 5.853 57.773 2.419 0.50 6.48 160 MET A CA 1
ATOM 861 C C A MET A 1 160 ? 4.736 58.752 2.871 0.50 6.04 160 MET A C 1
ATOM 862 C C B MET A 1 160 ? 4.773 58.731 2.938 0.50 5.88 160 MET A C 1
ATOM 863 O O A MET A 1 160 ? 3.613 58.336 3.126 0.50 5.49 160 MET A O 1
ATOM 864 O O B MET A 1 160 ? 3.667 58.306 3.227 0.50 5.60 160 MET A O 1
ATOM 873 N N . LEU A 1 161 ? 5.080 60.030 2.974 1.00 5.51 161 LEU A N 1
ATOM 874 C CA . LEU A 1 161 ? 4.096 61.014 3.496 1.00 4.39 161 LEU A CA 1
ATOM 875 C C . LEU A 1 161 ? 2.798 61.050 2.678 1.00 4.74 161 LEU A C 1
ATOM 876 O O . LEU A 1 161 ? 1.706 61.169 3.240 1.00 7.31 161 LEU A O 1
ATOM 881 N N . TYR A 1 162 ? 2.900 60.885 1.352 1.00 6.25 162 TYR A N 1
ATOM 882 C CA . TYR A 1 162 ? 1.736 60.852 0.468 1.00 8.14 162 TYR A CA 1
ATOM 883 C C . TYR A 1 162 ? 0.757 59.820 1.004 1.00 7.33 162 TYR A C 1
ATOM 884 O O . TYR A 1 162 ? -0.470 60.074 1.125 1.00 6.87 162 TYR A O 1
ATOM 893 N N . TYR A 1 163 ? 1.274 58.652 1.353 1.00 5.92 163 TYR A N 1
ATOM 894 C CA . TYR A 1 163 ? 0.367 57.531 1.719 1.00 4.91 163 TYR A CA 1
ATOM 895 C C . TYR A 1 163 ? -0.148 57.735 3.159 1.00 4.48 163 TYR A C 1
ATOM 896 O O . TYR A 1 163 ? -1.345 57.558 3.447 1.00 6.47 163 TYR A O 1
ATOM 905 N N . GLU A 1 164 ? 0.755 58.063 4.088 1.00 5.57 164 GLU A N 1
ATOM 906 C CA . GLU A 1 164 ? 0.357 58.192 5.494 1.00 5.81 164 GLU A CA 1
ATOM 907 C C . GLU A 1 164 ? -0.621 59.356 5.724 1.00 4.80 164 GLU A C 1
ATOM 908 O O . GLU A 1 164 ? -1.579 59.184 6.446 1.00 5.87 164 GLU A O 1
ATOM 914 N N . ASN A 1 165 ? -0.442 60.500 5.057 1.00 5.87 165 ASN A N 1
ATOM 915 C CA . ASN A 1 165 ? -1.415 61.579 5.203 1.00 6.94 165 ASN A CA 1
ATOM 916 C C . ASN A 1 165 ? -2.795 61.159 4.684 1.00 7.63 165 ASN A C 1
ATOM 917 O O . ASN A 1 165 ? -3.845 61.541 5.239 1.00 8.69 165 ASN A O 1
ATOM 922 N N . ARG A 1 166 ? -2.813 60.402 3.612 1.00 6.96 166 ARG A N 1
ATOM 923 C CA . ARG A 1 166 ? -4.119 59.995 3.090 1.00 8.12 166 ARG A CA 1
ATOM 924 C C . ARG A 1 166 ? -4.754 58.947 3.974 1.00 8.54 166 ARG A C 1
ATOM 925 O O . ARG A 1 166 ? -5.984 58.983 4.153 1.00 7.66 166 ARG A O 1
ATOM 933 N N . LEU A 1 167 ? -3.949 58.007 4.510 1.00 6.69 167 LEU A N 1
ATOM 934 C CA . LEU A 1 167 ? -4.463 57.035 5.477 1.00 6.23 167 LEU A CA 1
ATOM 935 C C . LEU A 1 167 ? -5.019 57.749 6.747 1.00 8.00 167 LEU A C 1
ATOM 936 O O . LEU A 1 167 ? -6.093 57.362 7.288 1.00 8.09 167 LEU A O 1
ATOM 941 N N . ASP A 1 168 ? -4.329 58.817 7.146 1.00 5.58 168 ASP A N 1
ATOM 942 C CA . ASP A 1 168 ? -4.763 59.641 8.321 1.00 7.15 168 ASP A CA 1
ATOM 943 C C . ASP A 1 168 ? -6.116 60.294 8.002 1.00 7.74 168 ASP A C 1
ATOM 944 O O . ASP A 1 168 ? -7.039 60.252 8.810 1.00 8.40 168 ASP A O 1
ATOM 949 N N . SER A 1 169 ? -6.263 60.771 6.781 1.00 9.41 169 SER A N 1
ATOM 950 C CA A SER A 1 169 ? -7.555 61.364 6.369 0.50 9.68 169 SER A CA 1
ATOM 951 C CA B SER A 1 169 ? -7.541 61.381 6.375 0.50 9.38 169 SER A CA 1
ATOM 952 C C . SER A 1 169 ? -8.688 60.377 6.363 1.00 10.84 169 SER A C 1
ATOM 953 O O . SER A 1 169 ? -9.758 60.656 6.886 1.00 12.84 169 SER A O 1
ATOM 958 N N . TRP A 1 170 ? -8.403 59.161 5.925 1.00 11.13 170 TRP A N 1
ATOM 959 C CA . TRP A 1 170 ? -9.359 58.086 5.930 1.00 9.94 170 TRP A CA 1
ATOM 960 C C . TRP A 1 170 ? -9.744 57.757 7.360 1.00 12.51 170 TRP A C 1
ATOM 961 O O . TRP A 1 170 ? -10.949 57.551 7.661 1.00 11.46 170 TRP A O 1
ATOM 972 N N . LEU A 1 171 ? -8.742 57.622 8.254 1.00 10.15 171 LEU A N 1
ATOM 973 C CA . LEU A 1 171 ? -9.045 57.355 9.637 1.00 9.76 171 LEU A CA 1
ATOM 974 C C . LEU A 1 171 ? -9.934 58.423 10.252 1.00 13.34 171 LEU A C 1
ATOM 975 O O . LEU A 1 171 ? -10.911 58.089 10.963 1.00 12.85 171 LEU A O 1
ATOM 980 N N . ALA A 1 172 ? -9.623 59.688 9.975 1.00 11.97 172 ALA A N 1
ATOM 981 C CA . ALA A 1 172 ? -10.372 60.807 10.593 1.00 13.51 172 ALA A CA 1
ATOM 982 C C . ALA A 1 172 ? -11.851 60.802 10.078 1.00 14.96 172 ALA A C 1
ATOM 983 O O . ALA A 1 172 ? -12.807 61.154 10.818 1.00 14.40 172 ALA A O 1
ATOM 985 N N . LEU A 1 173 ? -12.040 60.390 8.816 1.00 14.59 173 LEU A N 1
ATOM 986 C CA . LEU A 1 173 ? -13.385 60.345 8.215 1.00 16.18 173 LEU A CA 1
ATOM 987 C C . LEU A 1 173 ? -14.178 59.173 8.698 1.00 15.33 173 LEU A C 1
ATOM 988 O O . LEU A 1 173 ? -15.405 59.134 8.539 1.00 16.45 173 LEU A O 1
ATOM 993 N N . HIS A 1 174 ? -13.505 58.167 9.256 1.00 12.51 174 HIS A N 1
ATOM 994 C CA . HIS A 1 174 ? -14.175 56.939 9.669 1.00 14.25 174 HIS A CA 1
ATOM 995 C C . HIS A 1 174 ? -13.784 56.566 11.104 1.00 13.92 174 HIS A C 1
ATOM 996 O O . HIS A 1 174 ? -13.073 55.561 11.316 1.00 13.37 174 HIS A O 1
ATOM 1003 N N . PRO A 1 175 ? -14.144 57.408 12.093 1.00 13.44 175 PRO A N 1
ATOM 1004 C CA . PRO A 1 175 ? -13.570 57.306 13.430 1.00 14.73 175 PRO A CA 1
ATOM 1005 C C . PRO A 1 175 ? -13.884 55.998 14.142 1.00 15.24 175 PRO A C 1
ATOM 1006 O O . PRO A 1 175 ? -13.250 55.710 15.159 1.00 17.62 175 PRO A O 1
ATOM 1010 N N . ASP A 1 176 ? -14.870 55.228 13.641 1.00 14.18 176 ASP A N 1
ATOM 1011 C CA . ASP A 1 176 ? -15.173 53.968 14.251 1.00 17.30 176 ASP A CA 1
ATOM 1012 C C . ASP A 1 176 ? -14.436 52.797 13.622 1.00 14.06 176 ASP A C 1
ATOM 1013 O O . ASP A 1 176 ? -14.511 51.680 14.152 1.00 16.39 176 ASP A O 1
ATOM 1018 N N . PHE A 1 177 ? -13.738 53.046 12.518 1.00 11.08 177 PHE A N 1
ATOM 1019 C CA . PHE A 1 177 ? -13.049 51.967 11.806 1.00 10.63 177 PHE A CA 1
ATOM 1020 C C . PHE A 1 177 ? -11.564 51.956 12.194 1.00 8.59 177 PHE A C 1
ATOM 1021 O O . PHE A 1 177 ? -11.037 52.895 12.826 1.00 10.82 177 PHE A O 1
ATOM 1029 N N . TRP A 1 178 ? -10.900 50.847 11.843 1.00 9.02 178 TRP A N 1
ATOM 1030 C CA . TRP A 1 178 ? -9.484 50.661 12.228 1.00 8.74 178 TRP A CA 1
ATOM 1031 C C . TRP A 1 178 ? -8.647 50.617 10.976 1.00 8.01 178 TRP A C 1
ATOM 1032 O O . TRP A 1 178 ? -9.122 50.187 9.931 1.00 7.55 178 TRP A O 1
ATOM 1043 N N . LEU A 1 179 ? -7.416 51.078 11.101 1.00 6.89 179 LEU A N 1
ATOM 1044 C CA . LEU A 1 179 ? -6.394 50.891 10.056 1.00 6.84 179 LEU A CA 1
ATOM 1045 C C . LEU A 1 179 ? -5.412 49.856 10.555 1.00 6.58 179 LEU A C 1
ATOM 1046 O O . LEU A 1 179 ? -4.874 49.982 11.690 1.00 5.82 179 LEU A O 1
ATOM 1051 N N . ASP A 1 180 ? -5.133 48.841 9.729 1.00 7.20 180 ASP A N 1
ATOM 1052 C CA . ASP A 1 180 ? -4.043 47.928 10.038 1.00 7.23 180 ASP A CA 1
ATOM 1053 C C . ASP A 1 180 ? -2.966 48.314 9.037 1.00 7.39 180 ASP A C 1
ATOM 1054 O O . ASP A 1 180 ? -3.170 48.271 7.806 1.00 6.07 180 ASP A O 1
ATOM 1059 N N . TYR A 1 181 ? -1.764 48.629 9.537 1.00 5.37 181 TYR A N 1
ATOM 1060 C CA . TYR A 1 181 ? -0.768 49.193 8.670 1.00 5.66 181 TYR A CA 1
ATOM 1061 C C . TYR A 1 181 ? 0.611 48.649 9.076 1.00 5.77 181 TYR A C 1
ATOM 1062 O O . TYR A 1 181 ? 1.034 48.784 10.230 1.00 6.76 181 TYR A O 1
ATOM 1071 N N . LYS A 1 182 ? 1.303 48.021 8.116 1.00 7.28 182 LYS A N 1
ATOM 1072 C CA . LYS A 1 182 ? 2.596 47.393 8.405 1.00 6.84 182 LYS A CA 1
ATOM 1073 C C . LYS A 1 182 ? 3.607 48.008 7.453 1.00 7.90 182 LYS A C 1
ATOM 1074 O O . LYS A 1 182 ? 3.323 48.133 6.245 1.00 6.76 182 LYS A O 1
ATOM 1080 N N . VAL A 1 183 ? 4.759 48.419 7.990 1.00 6.47 183 VAL A N 1
ATOM 1081 C CA . VAL A 1 183 ? 5.838 48.970 7.170 1.00 6.29 183 VAL A CA 1
ATOM 1082 C C . VAL A 1 183 ? 7.057 48.059 7.342 1.00 5.81 183 VAL A C 1
ATOM 1083 O O . VAL A 1 183 ? 7.542 47.811 8.453 1.00 5.86 183 VAL A O 1
ATOM 1087 N N . THR A 1 184 ? 7.515 47.517 6.220 1.00 5.60 184 THR A N 1
ATOM 1088 C CA . THR A 1 184 ? 8.660 46.518 6.245 1.00 5.55 184 THR A CA 1
ATOM 1089 C C . THR A 1 184 ? 9.806 46.964 5.356 1.00 5.89 184 THR A C 1
ATOM 1090 O O . THR A 1 184 ? 9.606 47.149 4.116 1.00 7.34 184 THR A O 1
ATOM 1094 N N . PRO A 1 185 ? 11.000 47.171 5.940 1.00 6.17 185 PRO A N 1
ATOM 1095 C CA . PRO A 1 185 ? 12.163 47.519 5.130 1.00 6.52 185 PRO A CA 1
ATOM 1096 C C . PRO A 1 185 ? 12.660 46.241 4.451 1.00 8.90 185 PRO A C 1
ATOM 1097 O O . PRO A 1 185 ? 12.595 45.165 5.076 1.00 8.55 185 PRO A O 1
ATOM 1101 N N . ILE A 1 186 ? 13.115 46.396 3.210 1.00 6.68 186 ILE A N 1
ATOM 1102 C CA . ILE A 1 186 ? 13.627 45.274 2.423 1.00 8.59 186 ILE A CA 1
ATOM 1103 C C . ILE A 1 186 ? 15.136 45.471 2.230 1.00 6.98 186 ILE A C 1
ATOM 1104 O O . ILE A 1 186 ? 15.577 46.452 1.608 1.00 10.84 186 ILE A O 1
ATOM 1109 N N . TYR A 1 187 ? 15.933 44.486 2.706 1.00 9.46 187 TYR A N 1
ATOM 1110 C CA . TYR A 1 187 ? 17.416 44.653 2.648 1.00 8.95 187 TYR A CA 1
ATOM 1111 C C . TYR A 1 187 ? 17.962 43.619 1.658 1.00 10.47 187 TYR A C 1
ATOM 1112 O O . TYR A 1 187 ? 17.337 42.556 1.426 1.00 11.07 187 TYR A O 1
ATOM 1121 N N . SER A 1 188 ? 19.137 43.936 1.145 1.00 11.90 188 SER A N 1
ATOM 1122 C CA . SER A 1 188 ? 19.932 42.992 0.400 1.00 11.32 188 SER A CA 1
ATOM 1123 C C . SER A 1 188 ? 21.183 42.705 1.175 1.00 10.73 188 SER A C 1
ATOM 1124 O O . SER A 1 188 ? 21.910 43.635 1.576 1.00 12.30 188 SER A O 1
ATOM 1127 N N . GLY A 1 189 ? 21.447 41.412 1.399 1.00 11.44 189 GLY A N 1
ATOM 1128 C CA . GLY A 1 189 ? 22.757 41.013 1.993 1.00 13.22 189 GLY A CA 1
ATOM 1129 C C . GLY A 1 189 ? 23.077 41.702 3.305 1.00 14.89 189 GLY A C 1
ATOM 1130 O O . GLY A 1 189 ? 22.248 41.692 4.222 1.00 13.85 189 GLY A O 1
ATOM 1131 N N . ASN A 1 190 ? 24.290 42.261 3.441 1.00 12.31 190 ASN A N 1
ATOM 1132 C CA . ASN A 1 190 ? 24.726 42.965 4.655 1.00 12.74 190 ASN A CA 1
ATOM 1133 C C . ASN A 1 190 ? 24.360 44.466 4.735 1.00 12.93 190 ASN A C 1
ATOM 1134 O O . ASN A 1 190 ? 24.806 45.149 5.646 1.00 13.39 190 ASN A O 1
ATOM 1139 N N . GLU A 1 191 ? 23.627 44.971 3.744 1.00 11.72 191 GLU A N 1
ATOM 1140 C CA . GLU A 1 191 ? 23.409 46.402 3.628 1.00 12.18 191 GLU A CA 1
ATOM 1141 C C . GLU A 1 191 ? 22.579 46.873 4.827 1.00 13.25 191 GLU A C 1
ATOM 1142 O O . GLU A 1 191 ? 21.563 46.246 5.166 1.00 13.74 191 GLU A O 1
ATOM 1148 N N . VAL A 1 192 ? 22.971 48.031 5.377 1.00 13.92 192 VAL A N 1
ATOM 1149 C CA . VAL A 1 192 ? 22.268 48.512 6.558 1.00 16.38 192 VAL A CA 1
ATOM 1150 C C . VAL A 1 192 ? 21.133 49.460 6.122 1.00 13.29 192 VAL A C 1
ATOM 1151 O O . VAL A 1 192 ? 20.276 49.762 6.946 1.00 17.31 192 VAL A O 1
ATOM 1155 N N . VAL A 1 193 ? 21.156 49.940 4.874 1.00 12.03 193 VAL A N 1
ATOM 1156 C CA . VAL A 1 193 ? 20.119 50.832 4.338 1.00 11.96 193 VAL A CA 1
ATOM 1157 C C . VAL A 1 193 ? 19.212 49.934 3.532 1.00 11.27 193 VAL A C 1
ATOM 1158 O O . VAL A 1 193 ? 19.642 49.275 2.558 1.00 10.92 193 VAL A O 1
ATOM 1162 N N . PRO A 1 194 ? 17.886 49.914 3.849 1.00 11.59 194 PRO A N 1
ATOM 1163 C CA . PRO A 1 194 ? 17.024 49.123 2.940 1.00 9.34 194 PRO A CA 1
ATOM 1164 C C . PRO A 1 194 ? 16.933 49.702 1.551 1.00 10.95 194 PRO A C 1
ATOM 1165 O O . PRO A 1 194 ? 16.852 50.887 1.398 1.00 11.38 194 PRO A O 1
ATOM 1169 N N . ARG A 1 195 ? 16.900 48.872 0.507 1.00 10.07 195 ARG A N 1
ATOM 1170 C CA . ARG A 1 195 ? 16.725 49.349 -0.854 1.00 9.24 195 ARG A CA 1
ATOM 1171 C C . ARG A 1 195 ? 15.311 49.828 -1.105 1.00 9.43 195 ARG A C 1
ATOM 1172 O O . ARG A 1 195 ? 15.075 50.647 -1.992 1.00 10.96 195 ARG A O 1
ATOM 1180 N N . GLN A 1 196 ? 14.376 49.207 -0.379 1.00 9.79 196 GLN A N 1
ATOM 1181 C CA . GLN A 1 196 ? 12.958 49.444 -0.592 1.00 9.11 196 GLN A CA 1
ATOM 1182 C C . GLN A 1 196 ? 12.242 49.427 0.751 1.00 8.60 196 GLN A C 1
ATOM 1183 O O . GLN A 1 196 ? 12.710 48.843 1.731 1.00 7.67 196 GLN A O 1
ATOM 1189 N N . ILE A 1 197 ? 11.068 50.084 0.798 1.00 7.39 197 ILE A N 1
ATOM 1190 C CA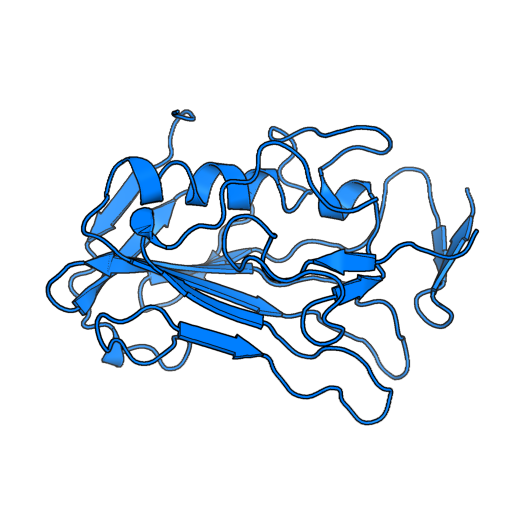 . ILE A 1 197 ? 10.184 49.921 1.966 1.00 7.64 197 ILE A CA 1
ATOM 1191 C C . ILE A 1 197 ? 8.814 49.506 1.465 1.00 6.89 197 ILE A C 1
ATOM 1192 O O . ILE A 1 197 ? 8.303 50.074 0.485 1.00 8.39 197 ILE A O 1
ATOM 1197 N N A GLU A 1 198 ? 8.220 48.512 2.128 0.50 6.73 198 GLU A N 1
ATOM 1198 N N B GLU A 1 198 ? 8.228 48.460 2.053 0.50 5.65 198 GLU A N 1
ATOM 1199 C CA A GLU A 1 198 ? 6.899 48.004 1.753 0.50 6.53 198 GLU A CA 1
ATOM 1200 C CA B GLU A 1 198 ? 6.851 48.120 1.683 0.50 4.52 198 GLU A CA 1
ATOM 1201 C C A GLU A 1 198 ? 5.857 48.571 2.719 0.50 5.25 198 GLU A C 1
ATOM 1202 C C B GLU A 1 198 ? 5.917 48.696 2.720 0.50 4.36 198 GLU A C 1
ATOM 1203 O O A GLU A 1 198 ? 5.977 48.310 3.928 0.50 5.37 198 GLU A O 1
ATOM 1204 O O B GLU A 1 198 ? 6.167 48.608 3.944 0.50 5.36 198 GLU A O 1
ATOM 1215 N N . LEU A 1 199 ? 4.845 49.311 2.217 1.00 5.14 199 LEU A N 1
ATOM 1216 C CA . LEU A 1 199 ? 3.756 49.755 3.019 1.00 4.08 199 LEU A CA 1
ATOM 1217 C C . LEU A 1 199 ? 2.577 48.844 2.745 1.00 6.59 199 LEU A C 1
ATOM 1218 O O . LEU A 1 199 ? 2.170 48.714 1.602 1.00 9.27 199 LEU A O 1
ATOM 1223 N N . GLN A 1 200 ? 1.933 48.322 3.795 1.00 5.72 200 GLN A N 1
ATOM 1224 C CA . GLN A 1 200 ? 0.819 47.366 3.634 1.00 5.68 200 GLN A CA 1
ATOM 1225 C C . GLN A 1 200 ? -0.361 47.854 4.475 1.00 7.77 200 GLN A C 1
ATOM 1226 O O . GLN A 1 200 ? -0.208 48.120 5.677 1.00 6.65 200 GLN A O 1
ATOM 1232 N N . TYR A 1 201 ? -1.517 48.059 3.859 1.00 6.12 201 TYR A N 1
ATOM 1233 C CA . TYR A 1 201 ? -2.602 48.625 4.641 1.00 4.08 201 TYR A CA 1
ATOM 1234 C C . TYR A 1 201 ? -3.963 48.089 4.228 1.00 5.93 201 TYR A C 1
ATOM 1235 O O . TYR A 1 201 ? -4.203 47.738 3.047 1.00 7.02 201 TYR A O 1
ATOM 1244 N N . VAL A 1 202 ? -4.849 48.027 5.216 1.00 4.60 202 VAL A N 1
ATOM 1245 C CA . VAL A 1 202 ? -6.250 47.638 4.948 1.00 6.24 202 VAL A CA 1
ATOM 1246 C C . VAL A 1 202 ? -7.051 48.203 6.104 1.00 7.44 202 VAL A C 1
ATOM 1247 O O . VAL A 1 202 ? -6.467 48.444 7.196 1.00 8.35 202 VAL A O 1
ATOM 1251 N N . GLY A 1 203 ? -8.346 48.450 5.885 1.00 7.45 203 GLY A N 1
ATOM 1252 C CA . GLY A 1 203 ? -9.203 48.957 6.987 1.00 8.38 203 GLY A CA 1
ATOM 1253 C C . GLY A 1 203 ? -9.976 47.770 7.585 1.00 9.67 203 GLY A C 1
ATOM 1254 O O . GLY A 1 203 ? -10.061 46.683 6.973 1.00 9.63 203 GLY A O 1
ATOM 1255 N N . ILE A 1 204 ? -10.433 47.935 8.831 1.00 9.57 204 ILE A N 1
ATOM 1256 C CA . ILE A 1 204 ? -11.272 46.903 9.454 1.00 11.32 204 ILE A CA 1
ATOM 1257 C C . ILE A 1 204 ? -12.494 47.604 10.091 1.00 14.18 204 ILE A C 1
ATOM 1258 O O . ILE A 1 204 ? -12.350 48.617 10.776 1.00 11.87 204 ILE A O 1
ATOM 1263 N N . ASP A 1 205 ? -13.685 47.140 9.751 1.00 14.97 205 ASP A N 1
ATOM 1264 C CA . ASP A 1 205 ? -14.872 47.809 10.310 1.00 17.90 205 ASP A CA 1
ATOM 1265 C C . ASP A 1 205 ? -15.222 47.186 11.689 1.00 18.76 205 ASP A C 1
ATOM 1266 O O . ASP A 1 205 ? -14.518 46.290 12.183 1.00 16.45 205 ASP A O 1
ATOM 1271 N N . SER A 1 206 ? -16.269 47.698 12.333 1.00 21.74 206 SER A N 1
ATOM 1272 C CA . SER A 1 206 ? -16.651 47.265 13.689 1.00 25.70 206 SER A CA 1
ATOM 1273 C C . SER A 1 206 ? -16.852 45.763 13.741 1.00 25.84 206 SER A C 1
ATOM 1274 O O . SER A 1 206 ? -16.629 45.140 14.800 1.00 26.93 206 SER A O 1
ATOM 1277 N N . SER A 1 207 ? -17.371 45.201 12.646 1.00 26.09 207 SER A N 1
ATOM 1278 C CA . SER A 1 207 ? -17.617 43.742 12.620 1.00 26.04 207 SER A CA 1
ATOM 1279 C C . SER A 1 207 ? -16.440 42.910 12.180 1.00 25.84 207 SER A C 1
ATOM 1280 O O . SER A 1 207 ? -16.554 41.689 12.105 1.00 26.01 207 SER A O 1
ATOM 1283 N N . GLY A 1 208 ? -15.255 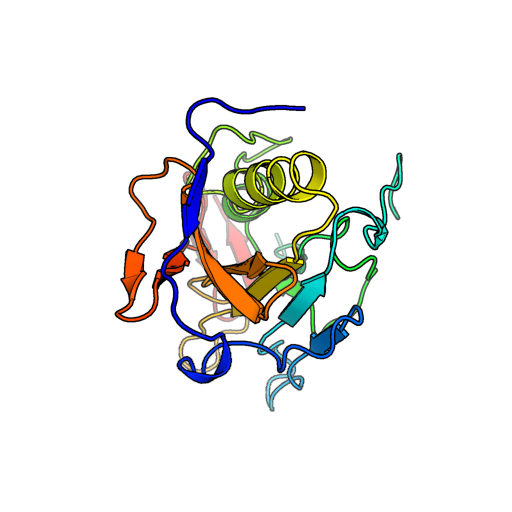43.531 12.050 1.00 21.16 208 GLY A N 1
ATOM 1284 C CA . GLY A 1 208 ? -14.045 42.743 11.740 1.00 20.03 208 GLY A CA 1
ATOM 1285 C C . GLY A 1 208 ? -13.891 42.436 10.268 1.00 15.77 208 GLY A C 1
ATOM 1286 O O . GLY A 1 208 ? -13.047 41.627 9.930 1.00 19.90 208 GLY A O 1
ATOM 1287 N N . GLU A 1 209 ? -14.648 43.087 9.382 1.00 16.46 209 GLU A N 1
ATOM 1288 C CA . GLU A 1 209 ? -14.536 42.835 7.949 1.00 14.97 209 GLU A CA 1
ATOM 1289 C C . GLU A 1 209 ? -13.485 43.752 7.314 1.00 15.20 209 GLU A C 1
ATOM 1290 O O . GLU A 1 209 ? -13.372 44.912 7.725 1.00 13.80 209 GLU A O 1
ATOM 1296 N N . LEU A 1 210 ? -12.783 43.246 6.296 1.00 13.07 210 LEU A N 1
ATOM 1297 C CA . LEU A 1 210 ? -11.713 44.031 5.650 1.00 12.30 210 LEU A CA 1
ATOM 1298 C C . LEU A 1 210 ? -12.291 45.062 4.722 1.00 14.14 210 LEU A C 1
ATOM 1299 O O . LEU A 1 210 ? -13.179 44.749 3.868 1.00 16.54 210 LEU A O 1
ATOM 1304 N N . LEU A 1 211 ? -11.710 46.274 4.768 1.00 12.34 211 LEU A N 1
ATOM 1305 C CA . LEU A 1 211 ? -12.074 47.317 3.868 1.00 11.98 211 LEU A CA 1
ATOM 1306 C C . LEU A 1 211 ? -10.861 47.668 2.987 1.00 11.70 211 LEU A C 1
ATOM 1307 O O . LEU A 1 211 ? -9.835 48.060 3.523 1.00 9.43 211 LEU A O 1
ATOM 1312 N N . THR A 1 212 ? -10.977 47.528 1.681 1.00 9.29 212 THR A N 1
ATOM 1313 C CA . THR A 1 212 ? -9.829 47.851 0.819 1.00 11.08 212 THR A CA 1
ATOM 1314 C C . THR A 1 212 ? -9.764 49.339 0.680 1.00 11.43 212 THR A C 1
ATOM 1315 O O . THR A 1 212 ? -10.710 49.953 0.262 1.00 12.04 212 THR A O 1
ATOM 1319 N N . ILE A 1 213 ? -8.601 49.926 1.045 1.00 9.82 213 ILE A N 1
ATOM 1320 C CA . ILE A 1 213 ? -8.482 51.382 1.049 1.00 9.64 213 ILE A CA 1
ATOM 1321 C C . ILE A 1 213 ? -7.737 51.831 -0.219 1.00 9.37 213 ILE A C 1
ATOM 1322 O O . ILE A 1 213 ? -6.695 51.270 -0.551 1.00 11.41 213 ILE A O 1
ATOM 1327 N N . ARG A 1 214 ? -8.276 52.834 -0.928 1.00 9.49 214 ARG A N 1
ATOM 1328 C CA . ARG A 1 214 ? -7.630 53.335 -2.149 1.00 9.86 214 ARG A CA 1
ATOM 1329 C C . ARG A 1 214 ? -7.137 54.742 -1.926 1.00 8.70 214 ARG A C 1
ATOM 1330 O O . ARG A 1 214 ? -7.874 55.591 -1.467 1.00 10.37 214 ARG A O 1
ATOM 1338 N N . LEU A 1 215 ? -5.834 54.894 -2.074 1.00 7.24 215 LEU A N 1
ATOM 1339 C CA . LEU A 1 215 ? -5.198 56.191 -1.902 1.00 7.55 215 LEU A CA 1
ATOM 1340 C C . LEU A 1 215 ? -4.869 56.904 -3.210 1.00 9.24 215 LEU A C 1
ATOM 1341 O O . LEU A 1 215 ? -4.290 58.008 -3.165 1.00 11.52 215 LEU A O 1
ATOM 1346 N N . ASN A 1 216 ? -5.369 56.367 -4.326 1.00 9.99 216 ASN A N 1
ATOM 1347 C CA . ASN A 1 216 ? -5.231 56.985 -5.659 1.00 10.38 216 ASN A CA 1
ATOM 1348 C C . ASN A 1 216 ? -3.818 57.069 -6.236 1.00 10.21 216 ASN A C 1
ATOM 1349 O O . ASN A 1 216 ? -3.475 57.980 -6.974 1.00 11.44 216 ASN A O 1
ATOM 1354 N N . SER A 1 217 ? -2.961 56.099 -5.895 1.00 9.17 217 SER A N 1
ATOM 1355 C CA . SER A 1 217 ? -1.630 56.080 -6.454 1.00 9.72 217 SER A CA 1
ATOM 1356 C C . SER A 1 217 ? -1.570 54.936 -7.496 1.00 14.22 217 SER A C 1
ATOM 1357 O O . SER A 1 217 ? -2.041 53.827 -7.185 1.00 16.01 217 SER A O 1
ATOM 1360 N N . ASN A 1 218 ? -0.688 55.074 -8.475 1.00 12.43 218 ASN A N 1
ATOM 1361 C CA . ASN A 1 218 ? -0.502 53.970 -9.448 1.00 13.63 218 ASN A CA 1
ATOM 1362 C C . ASN A 1 218 ? 0.359 52.802 -8.890 1.00 13.30 218 ASN A C 1
ATOM 1363 O O . ASN A 1 218 ? 0.521 51.796 -9.581 1.00 15.13 218 ASN A O 1
ATOM 1368 N N . LYS A 1 219 ? 0.793 52.904 -7.634 1.00 9.31 219 LYS A N 1
ATOM 1369 C CA . LYS A 1 219 ? 1.685 51.915 -7.032 1.00 9.16 219 LYS A CA 1
ATOM 1370 C C . LYS A 1 219 ? 0.922 50.894 -6.154 1.00 10.35 219 LYS A C 1
ATOM 1371 O O . LYS A 1 219 ? 1.562 49.990 -5.624 1.00 12.55 219 LYS A O 1
ATOM 1377 N N . GLU A 1 220 ? -0.389 51.033 -6.017 1.00 8.43 220 GLU A N 1
ATOM 1378 C CA . GLU A 1 220 ? -1.141 50.212 -5.043 1.00 7.43 220 GLU A CA 1
ATOM 1379 C C . GLU A 1 220 ? -1.425 48.844 -5.636 1.00 10.46 220 GLU A C 1
ATOM 1380 O O . GLU A 1 220 ? -2.075 48.771 -6.695 1.00 12.99 220 GLU A O 1
ATOM 1386 N N . SER A 1 221 ? -0.984 47.798 -4.952 1.00 8.26 221 SER A N 1
ATOM 1387 C CA . SER A 1 221 ? -1.178 46.438 -5.453 1.00 10.58 221 SER A CA 1
ATOM 1388 C C . SER A 1 221 ? -2.038 45.741 -4.413 1.00 11.65 221 SER A C 1
ATOM 1389 O O . SER A 1 221 ? -1.649 45.661 -3.251 1.00 10.74 221 SER A O 1
ATOM 1392 N N . ILE A 1 222 ? -3.139 45.144 -4.851 1.00 7.83 222 ILE A N 1
ATOM 1393 C CA . ILE A 1 222 ? -4.130 44.588 -3.956 1.00 9.51 222 ILE A CA 1
ATOM 1394 C C . ILE A 1 222 ? -4.038 43.080 -4.042 1.00 8.62 222 ILE A C 1
ATOM 1395 O O . ILE A 1 222 ? -3.830 42.551 -5.123 1.00 10.01 222 ILE A O 1
ATOM 1400 N N . ASP A 1 223 ? -4.059 42.385 -2.889 1.00 8.16 223 ASP A N 1
ATOM 1401 C CA . ASP A 1 223 ? -3.920 40.919 -2.923 1.00 9.19 223 ASP A CA 1
ATOM 1402 C C . ASP A 1 223 ? -5.322 40.289 -2.941 1.00 9.96 223 ASP A C 1
ATOM 1403 O O . ASP A 1 223 ? -6.338 40.997 -3.088 1.00 9.52 223 ASP A O 1
ATOM 1408 N N A GLU A 1 224 ? -5.397 38.954 -2.841 0.38 10.92 224 GLU A N 1
ATOM 1409 N N C GLU A 1 224 ? -5.397 38.974 -2.838 0.62 12.70 224 GLU A N 1
ATOM 1410 C CA A GLU A 1 224 ? -6.706 38.268 -2.959 0.38 11.72 224 GLU A CA 1
ATOM 1411 C CA C GLU A 1 224 ? -6.702 38.383 -3.052 0.62 14.46 224 GLU A CA 1
ATOM 1412 C C A GLU A 1 224 ? -7.734 38.774 -1.955 0.38 12.92 224 GLU A C 1
ATOM 1413 C C C GLU A 1 224 ? -7.668 38.517 -1.874 0.62 15.22 224 GLU A C 1
ATOM 1414 O O A GLU A 1 224 ? -8.945 38.797 -2.225 0.38 12.05 224 GLU A O 1
ATOM 1415 O O C GLU A 1 224 ? -8.798 38.055 -1.968 0.62 13.46 224 GLU A O 1
ATOM 1426 N N . ASN A 1 225 ? -7.239 39.202 -0.790 1.00 13.05 225 ASN A N 1
ATOM 1427 C CA . ASN A 1 225 ? -8.148 39.549 0.328 1.00 13.42 225 ASN A CA 1
ATOM 1428 C C . ASN A 1 225 ? -8.400 41.032 0.437 1.00 15.51 225 ASN A C 1
ATOM 1429 O O . ASN A 1 225 ? -9.001 41.500 1.400 1.00 14.90 225 ASN A O 1
ATOM 1434 N N . GLY A 1 226 ? -7.940 41.797 -0.558 1.00 10.97 226 GLY A N 1
ATOM 1435 C CA . GLY A 1 226 ? -8.168 43.195 -0.483 1.00 8.82 226 GLY A CA 1
ATOM 1436 C C . GLY A 1 226 ? -7.148 44.032 0.314 1.00 8.96 226 GLY A C 1
ATOM 1437 O O . GLY A 1 226 ? -7.385 45.212 0.508 1.00 11.04 226 GLY A O 1
ATOM 1438 N N . VAL A 1 227 ? -6.052 43.402 0.727 1.00 6.72 227 VAL A N 1
ATOM 1439 C CA . VAL A 1 227 ? -4.978 44.104 1.481 1.00 8.45 227 VAL A CA 1
ATOM 1440 C C . VAL A 1 227 ? -4.063 44.741 0.427 1.00 8.43 227 VAL A C 1
ATOM 1441 O O . VAL A 1 227 ? -3.693 44.096 -0.555 1.00 8.86 227 VAL A O 1
ATOM 1445 N N . THR A 1 228 ? -3.708 46.023 0.621 1.00 6.31 228 THR A N 1
ATOM 1446 C CA . THR A 1 228 ? -2.929 46.786 -0.377 1.00 7.13 228 THR A CA 1
ATOM 1447 C C . THR A 1 228 ? -1.488 46.907 0.041 1.00 7.60 228 THR A C 1
ATOM 1448 O O . THR A 1 228 ? -1.228 47.059 1.225 1.00 7.37 228 THR A O 1
ATOM 1452 N N . THR A 1 229 ? -0.582 46.687 -0.909 1.00 6.01 229 THR A N 1
ATOM 1453 C CA . THR A 1 229 ? 0.842 46.866 -0.645 1.00 6.58 229 THR A CA 1
ATOM 1454 C C . THR A 1 229 ? 1.399 47.843 -1.662 1.00 8.95 229 THR A C 1
ATOM 1455 O O . THR A 1 229 ? 1.109 47.730 -2.849 1.00 8.90 229 THR A O 1
ATOM 1459 N N . VAL A 1 230 ? 2.246 48.758 -1.187 1.00 6.79 230 VAL A N 1
ATOM 1460 C CA . VAL A 1 230 ? 2.931 49.750 -2.033 1.00 5.88 230 VAL A CA 1
ATOM 1461 C C . VAL A 1 230 ? 4.421 49.542 -1.772 1.00 7.34 230 VAL A C 1
ATOM 1462 O O . VAL A 1 230 ? 4.838 49.458 -0.584 1.00 7.43 230 VAL A O 1
ATOM 1466 N N . ILE A 1 231 ? 5.239 49.397 -2.827 1.00 5.56 231 ILE A N 1
ATOM 1467 C CA . ILE A 1 231 ? 6.698 49.231 -2.616 1.00 7.20 231 ILE A CA 1
ATOM 1468 C C . ILE A 1 231 ? 7.386 50.507 -3.089 1.00 7.90 231 ILE A C 1
ATOM 1469 O O . ILE A 1 231 ? 7.242 50.915 -4.256 1.00 9.10 231 ILE A O 1
ATOM 1474 N N . LEU A 1 232 ? 8.047 51.189 -2.170 1.00 6.61 232 LEU A N 1
ATOM 1475 C CA . LEU A 1 232 ? 8.749 52.421 -2.512 1.00 7.04 232 LEU A CA 1
ATOM 1476 C C . LEU A 1 232 ? 10.233 52.224 -2.493 1.00 8.50 232 LEU A C 1
ATOM 1477 O O . LEU A 1 232 ? 10.766 51.487 -1.646 1.00 8.94 232 LEU A O 1
ATOM 1482 N N . GLU A 1 233 ? 10.912 52.898 -3.420 1.00 9.12 233 GLU A N 1
ATOM 1483 C CA . GLU A 1 233 ? 12.373 52.814 -3.471 1.00 10.55 233 GLU A CA 1
ATOM 1484 C C . GLU A 1 233 ? 13.011 53.759 -2.483 1.00 10.55 233 GLU A C 1
ATOM 1485 O O . GLU A 1 233 ? 12.602 54.938 -2.366 1.00 10.78 233 GLU A O 1
ATOM 1491 N N . ASN A 1 234 ? 14.059 53.295 -1.808 1.00 9.08 234 ASN A N 1
ATOM 1492 C CA . ASN A 1 234 ? 14.815 54.125 -0.890 1.00 8.79 234 ASN A CA 1
ATOM 1493 C C . ASN A 1 234 ? 16.008 54.687 -1.693 1.00 11.49 234 ASN A C 1
ATOM 1494 O O . ASN A 1 234 ? 17.114 54.113 -1.677 1.00 14.23 234 ASN A O 1
ATOM 1499 N N . SER A 1 235 ? 15.736 55.774 -2.418 1.00 11.20 235 SER A N 1
ATOM 1500 C CA . SER A 1 235 ? 16.700 56.479 -3.267 1.00 12.28 235 SER A CA 1
ATOM 1501 C C . SER A 1 235 ? 16.245 57.933 -3.401 1.00 17.60 235 SER A C 1
ATOM 1502 O O . SER A 1 235 ? 15.173 58.309 -2.880 1.00 16.18 235 SER A O 1
ATOM 1505 N N . ALA A 1 236 ? 16.987 58.730 -4.161 1.00 15.93 236 ALA A N 1
ATOM 1506 C CA . ALA A 1 236 ? 16.548 60.107 -4.419 1.00 20.13 236 ALA A CA 1
ATOM 1507 C C . ALA A 1 236 ? 17.163 60.575 -5.721 1.00 24.23 236 ALA A C 1
ATOM 1508 O O . ALA A 1 236 ? 18.284 60.151 -6.041 1.00 25.87 236 ALA A O 1
ATOM 1510 N N . PRO A 1 237 ? 16.469 61.476 -6.427 1.00 26.83 237 PRO A N 1
ATOM 1511 C CA . PRO A 1 237 ? 16.867 61.894 -7.770 1.00 30.20 237 PRO A CA 1
ATOM 1512 C C . PRO A 1 237 ? 18.327 62.316 -7.886 1.00 32.90 237 PRO A C 1
ATOM 1513 O O . PRO A 1 237 ? 18.972 62.003 -8.898 1.00 36.56 237 PRO A O 1
ATOM 1517 N N . ASN A 1 238 ? 18.844 63.034 -6.905 1.00 35.72 238 ASN A N 1
ATOM 1518 C CA . ASN A 1 238 ? 20.135 63.761 -7.119 1.00 39.66 238 ASN A CA 1
ATOM 1519 C C . ASN A 1 238 ? 21.314 63.149 -6.381 1.00 39.88 238 ASN A C 1
ATOM 1520 O O . ASN A 1 238 ? 22.312 63.841 -6.106 1.00 39.49 238 ASN A O 1
ATOM 1525 N N . ILE A 1 239 ? 21.150 61.903 -5.946 1.00 38.71 239 ILE A N 1
ATOM 1526 C CA . ILE A 1 239 ? 22.020 61.347 -4.935 1.00 38.39 239 ILE A CA 1
ATOM 1527 C C . ILE A 1 239 ? 22.325 59.902 -5.288 1.00 36.49 239 ILE A C 1
ATOM 1528 O O . ILE A 1 239 ? 21.506 59.225 -5.927 1.00 34.63 239 ILE A O 1
ATOM 1533 N N . ASN A 1 240 ? 23.554 59.495 -4.965 1.00 35.18 240 ASN A N 1
ATOM 1534 C CA . ASN A 1 240 ? 23.961 58.080 -4.911 1.00 34.37 240 ASN A CA 1
ATOM 1535 C C . ASN A 1 240 ? 24.073 57.647 -3.478 1.00 30.53 240 ASN A C 1
ATOM 1536 O O . ASN A 1 240 ? 24.660 58.363 -2.638 1.00 30.33 240 ASN A O 1
ATOM 1541 N N . LEU A 1 241 ? 23.484 56.484 -3.169 1.00 27.50 241 LEU A N 1
ATOM 1542 C CA . LEU A 1 241 ? 23.599 55.979 -1.817 1.00 25.97 241 LEU A CA 1
ATOM 1543 C C . LEU A 1 241 ? 24.591 54.840 -1.775 1.00 23.80 241 LEU A C 1
ATOM 1544 O O . LEU A 1 241 ? 24.605 54.038 -2.651 1.00 24.99 241 LEU A O 1
ATOM 1549 N N . ASP A 1 242 ? 25.344 54.800 -0.707 1.00 23.06 242 ASP A N 1
ATOM 1550 C CA . ASP A 1 242 ? 26.055 53.620 -0.218 1.00 25.32 242 ASP A CA 1
ATOM 1551 C C . ASP A 1 242 ? 25.141 52.879 0.776 1.00 19.49 242 ASP A C 1
ATOM 1552 O O . ASP A 1 242 ? 25.117 53.173 2.008 1.00 19.58 242 ASP A O 1
ATOM 1557 N N . TYR A 1 243 ? 24.507 51.840 0.224 1.00 21.35 243 TYR A N 1
ATOM 1558 C CA . TYR A 1 243 ? 23.528 50.981 0.991 1.00 19.22 243 TYR A CA 1
ATOM 1559 C C . TYR A 1 243 ? 24.207 50.150 2.038 1.00 21.39 243 TYR A C 1
ATOM 1560 O O . TYR A 1 243 ? 23.636 49.771 3.099 1.00 16.73 243 TYR A O 1
ATOM 1569 N N . LEU A 1 244 ? 25.509 49.910 1.810 1.00 21.60 244 LEU A N 1
ATOM 1570 C CA . LEU A 1 244 ? 26.228 49.156 2.754 1.00 21.60 244 LEU A CA 1
ATOM 1571 C C . LEU A 1 244 ? 26.644 49.921 3.994 1.00 24.44 244 LEU A C 1
ATOM 1572 O O . LEU A 1 244 ? 26.606 49.385 5.109 1.00 26.26 244 LEU A O 1
ATOM 1577 N N . ASN A 1 245 ? 27.053 51.186 3.835 1.00 27.45 245 ASN A N 1
ATOM 1578 C CA . ASN A 1 245 ? 27.637 51.918 4.934 1.00 29.15 245 ASN A CA 1
ATOM 1579 C C . ASN A 1 245 ? 26.729 53.040 5.416 1.00 29.27 245 ASN A C 1
ATOM 1580 O O . ASN A 1 245 ? 26.927 53.587 6.504 1.00 30.24 245 ASN A O 1
ATOM 1585 N N . GLY A 1 246 ? 25.718 53.367 4.609 1.00 28.31 246 GLY A N 1
ATOM 1586 C CA . GLY A 1 246 ? 24.706 54.318 5.061 1.00 27.78 246 GLY A CA 1
ATOM 1587 C C . GLY A 1 246 ? 25.182 55.756 4.866 1.00 27.63 246 GLY A C 1
ATOM 1588 O O . GLY A 1 246 ? 25.051 56.573 5.763 1.00 28.41 246 GLY A O 1
ATOM 1589 N N . THR A 1 247 ? 25.681 56.074 3.680 1.00 26.72 247 THR A N 1
ATOM 1590 C CA . THR A 1 247 ? 26.104 57.444 3.415 1.00 27.85 247 THR A CA 1
ATOM 1591 C C . THR A 1 247 ? 25.641 57.824 2.027 1.00 28.43 247 THR A C 1
ATOM 1592 O O . THR A 1 247 ? 25.261 56.967 1.218 1.00 27.07 247 THR A O 1
ATOM 1596 N N . ALA A 1 248 ? 25.673 59.119 1.709 1.00 29.75 248 ALA A N 1
ATOM 1597 C CA . ALA A 1 248 ? 25.165 59.577 0.412 1.00 31.05 248 ALA A CA 1
ATOM 1598 C C . ALA A 1 248 ? 26.146 60.592 -0.187 1.00 32.99 248 ALA A C 1
ATOM 1599 O O . ALA A 1 248 ? 26.810 61.295 0.550 1.00 34.30 248 ALA A O 1
ATOM 1601 N N . THR A 1 249 ? 26.165 60.689 -1.514 1.00 35.94 249 THR A N 1
ATOM 1602 C CA . THR A 1 249 ? 26.907 61.750 -2.236 1.00 39.07 249 THR A CA 1
ATOM 1603 C C . THR A 1 249 ? 26.085 62.222 -3.443 1.00 38.38 249 THR A C 1
ATOM 1604 O O . THR A 1 249 ? 25.352 61.440 -4.041 1.00 39.14 249 THR A O 1
ATOM 1608 N N . PRO A 1 250 ? 26.239 63.491 -3.847 1.00 40.00 250 PRO A N 1
ATOM 1609 C CA . PRO A 1 250 ? 25.656 63.936 -5.118 1.00 40.26 250 PRO A CA 1
ATOM 1610 C C . PRO A 1 250 ? 26.143 63.102 -6.303 1.00 40.11 250 PRO A C 1
ATOM 1611 O O . PRO A 1 250 ? 25.429 62.993 -7.305 1.00 41.61 250 PRO A O 1
#

InterPro domains:
  IPR001604 DNA/RNA non-specific endonuclease/pyrophosphatase/phosphodiesterase domain [SM00892] (56-250)
  IPR044927 Type VII secretion system protein EssD-like [PF13930] (64-201)
  IPR044929 DNA/RNA non-specific endonuclease superfamily [G3DSA:3.40.570.10] (33-252)

Radius of gyration: 16.37 Å; Cα contacts (8 Å, |Δi|>4): 473; chains: 1; bounding box: 45×35×30 Å

Solvent-accessible surface area: 9795 Å² total; per-residue (Å²): 167,85,52,100,104,27,57,56,50,57,38,130,95,98,17,116,71,13,119,83,25,10,91,48,76,58,94,75,36,49,92,49,3,126,52,29,142,71,119,33,3,35,54,0,9,0,0,0,14,23,154,60,18,42,125,60,163,208,78,122,220,150,114,16,116,130,6,47,1,0,11,37,77,8,10,22,40,75,84,38,50,90,1,18,6,14,8,8,50,48,0,58,33,2,18,126,97,60,72,62,43,75,17,53,80,0,6,38,16,0,22,44,20,0,38,4,1,0,54,87,48,67,88,47,12,0,0,0,51,0,27,7,68,49,56,65,104,23,63,0,0,106,50,0,42,0,9,0,0,0,0,16,85,69,3,32,0,2,3,1,94,0,91,14,166,81,35,72,81,39,155,23,6,0,0,23,0,95,2,97,0,45,11,80,67,43,102,27,49,32,93,107,6,48,3,86,126

Secondary structure (DSSP, 8-state):
---TT-EEEEEEEEGGG-SSS----SS-EEEEPPP-TTS----EEEEE-GGG----SS----BPPEEESS-HHHH--SS-GGGEEE--HHHHHSSSSS--TT-TTSHHHHHHHHHHHHHH-TTSEEEEEEEEE--TT-SS-SEEEEEEEEE-TTSEEEEEE---TT-EE-TTS-EEEEEES--TT-EEETTTTEEE-

Nearest PDB structures (foldseek):
  2xgr-assembly1_A  TM=1.005E+00  e=1.919E-41  Streptococcus pyogenes serotype M1
  2xh3-assembly2_B  TM=9.842E-01  e=8.089E-31  Streptococcus pyogenes serotype M1
  5fgw-assembly2_B  TM=6.351E-01  e=6.417E-08  Streptococcus pyogenes
  5fgw-assembly3_C  TM=6.301E-01  e=8.557E-08  Streptococcus pyogenes
  5fgw-assembly1_A  TM=6.191E-01  e=1.280E-07  Streptococcus pyogenes

Organism: Streptococcus pyogenes serotype M1 (NCBI:txid301447)

Foldseek 3Di:
DADPPKDKAFPQAFLVVDPPFDDPPVDWDKDFDDLDPLRAAFKIKIKDALVQFQDDPDDDDLFADKAFQQHCRRPVDDPDRNGIARFAPCQDANDNDDHDLVHVLHPNVVNVNVSVVRVVPRQKMKIKMKGFAPDDQFRHGQKIKIKIWMAHPRRTTMQIDSPDPQWDADPRNITIGIHGRDDDPWDADRRPRGIDD

Sequence (197 aa):
RTYPNVSHANTHYKNTVSSKLLPFTANYQLQLGELDNLNRATFSHIQLQDRHETKDVRTKIWVMNRGHLVGYQQFCGLNDEPRNLVAMTAWLNTGAYSGANDSSNPEGMMLYYENRLDSSWLALHPDFWLDYKVTPIYSGNEVVPRQIEELQYVGIDSSGELLTIRLNSNKESIDEENGVTTVILENSAPNINLDYLNGTATP